Protein AF-A0A3M1B7R5-F1 (afdb_monomer)

Foldseek 3Di:
DDDALEWDFLVVVLVVPVPPDPVRLCVVAVAKKWWADLVLLLCLQVVVWFDDFDDDDDDDDDDDPDDPDPVNSVLRGGTTIGRQDASDDDPVDQKDKFWEFCDPVGSHHDVHPQTHRTQWIWIDGPPDFIWTAGQPRPQAKDKQNHGDDHRDIDGDDQQIWIDGGDTRITGMHGSSVVSVCSVVSCVSNVD

Solvent-accessible surface area (backbone atoms only — not compar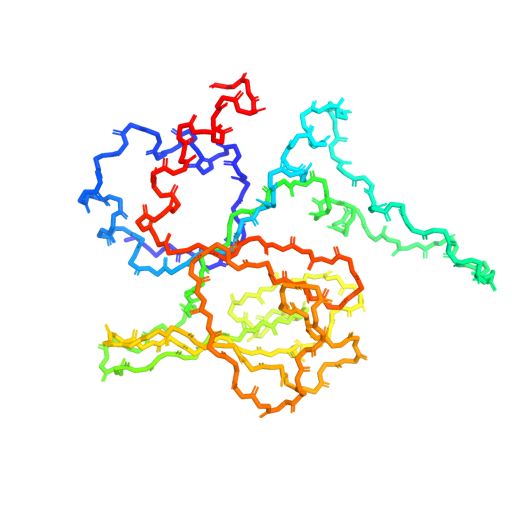able to full-atom values): 10841 Å² total; per-residue (Å²): 131,90,78,68,24,59,70,35,52,40,68,66,52,44,76,72,45,75,87,52,54,68,68,65,46,42,73,74,38,80,46,34,31,38,29,56,37,71,69,55,48,47,46,36,53,72,55,79,55,40,49,78,81,83,92,71,95,74,92,75,92,72,95,77,93,77,77,79,49,73,68,46,54,54,55,50,34,50,52,42,37,26,50,59,40,45,78,78,70,61,90,90,47,70,57,46,70,26,35,30,12,27,35,86,91,28,33,35,62,46,75,42,94,65,42,30,62,62,25,27,34,39,40,42,46,82,88,52,79,34,29,40,27,30,59,65,27,87,58,40,39,24,52,70,88,39,74,56,65,63,71,40,79,43,81,54,54,70,70,40,38,41,28,50,26,89,79,53,59,26,27,31,27,38,39,69,57,46,58,72,37,46,67,58,52,34,64,62,64,75,107

Mean predicted aligned error: 7.75 Å

Radius of gyration: 16.7 Å; Cα contacts (8 Å, |Δi|>4): 346; chains: 1; bounding box: 34×52×34 Å

Nearest PDB structures (foldseek):
  4h87-assembly2_A  TM=9.196E-01  e=5.293E-07  Homo sapiens
  4jon-assembly3_C  TM=8.262E-01  e=2.601E-06  Homo sapiens
  1uht-assembly1_A  TM=8.858E-01  e=5.937E-06  Arabidopsis thaliana
  2pie-assembly1_A  TM=6.511E-01  e=1.205E-05  Homo sapiens
  2csw-assembly1_A  TM=6.848E-01  e=8.944E-05  Homo sapiens

Sequence (191 aa):
MSTSSHPLPLESFLLKNLTTPLEKFLEKYPHPFLIPTKEQIQELVRSGENLPPSSSPHRFSTMVESSSSTSEKDWYKRGWVIPVQSQRPNKNCSMQMVNVGRTAINDIVLPLPYISKFHGCFILYEDRPPHYRDGGSTNGTFLNHQRIPSEEKVQLQSGDILRFGKTLEFQFLSSKDLYHKLSEIQKLMDI

pLDDT: mean 84.45, std 19.26, range [30.25, 98.56]

Secondary structure (DSSP, 8-state):
-----S-EEHHHHHHHHTTS-HHHHHHH--S-EEE--HHHHHHHHHTSS--------------------HHHHHHHHS-EEEE---SS--TT-SEEEEEEESSTTSSEE---TTS-SS-EEEEEESSS--EEEE-S-SS-EEETTEEPPBTSEEE--TT-EEEETTTEEEEEE-HHHHHHHHHHHHHHHT-

Structure (mmCIF, N/CA/C/O backbone):
data_AF-A0A3M1B7R5-F1
#
_entry.id   AF-A0A3M1B7R5-F1
#
loop_
_atom_site.group_PDB
_atom_site.id
_atom_site.type_symbol
_atom_site.label_atom_id
_atom_site.label_alt_id
_atom_site.label_comp_id
_atom_site.label_asym_id
_atom_site.label_entity_id
_atom_site.label_seq_id
_atom_site.pdbx_PDB_ins_code
_atom_site.Cartn_x
_atom_site.Cartn_y
_atom_site.Cartn_z
_atom_site.occupancy
_atom_site.B_iso_or_equiv
_atom_site.auth_seq_id
_atom_site.auth_comp_id
_atom_site.auth_asym_id
_atom_site.auth_atom_id
_atom_site.pdbx_PDB_model_num
ATOM 1 N N . MET A 1 1 ? 10.118 14.193 12.279 1.00 33.44 1 MET A N 1
ATOM 2 C CA . MET A 1 1 ? 10.047 12.817 12.820 1.00 33.44 1 MET A CA 1
ATOM 3 C C . MET A 1 1 ? 10.019 11.870 11.636 1.00 33.44 1 MET A C 1
ATOM 5 O O . MET A 1 1 ? 9.163 12.050 10.785 1.00 33.44 1 MET A O 1
ATOM 9 N N . SER A 1 2 ? 10.986 10.957 11.528 1.00 34.59 2 SER A N 1
ATOM 10 C CA . SER A 1 2 ? 11.059 10.002 10.415 1.00 34.59 2 SER A CA 1
ATOM 11 C C . SER A 1 2 ? 9.886 9.024 10.514 1.00 34.59 2 SER A C 1
ATOM 13 O O . SER A 1 2 ? 9.801 8.262 11.476 1.00 34.59 2 SER A O 1
ATOM 15 N N . THR A 1 3 ? 8.933 9.089 9.586 1.00 48.75 3 THR A N 1
ATOM 16 C CA . THR A 1 3 ? 7.919 8.047 9.418 1.00 48.75 3 THR A CA 1
ATOM 17 C C . THR A 1 3 ? 8.630 6.861 8.774 1.00 48.75 3 THR A C 1
ATOM 19 O O . THR A 1 3 ? 9.043 6.934 7.624 1.00 48.75 3 THR A O 1
ATOM 22 N N . SER A 1 4 ? 8.843 5.769 9.503 1.00 54.44 4 SER A N 1
ATOM 23 C CA . SER A 1 4 ? 9.381 4.546 8.903 1.00 54.44 4 SER A CA 1
ATOM 24 C C . SER A 1 4 ? 8.402 3.996 7.858 1.00 54.44 4 SER A C 1
ATOM 26 O O . SER A 1 4 ? 7.205 3.953 8.128 1.00 54.44 4 SER A O 1
ATOM 28 N N . SER A 1 5 ? 8.883 3.509 6.709 1.00 60.69 5 SER A N 1
ATOM 29 C CA . SER A 1 5 ? 8.103 2.712 5.731 1.00 60.69 5 SER A CA 1
ATOM 30 C C . SER A 1 5 ? 7.725 1.314 6.250 1.00 60.69 5 SER A C 1
ATOM 32 O O . SER A 1 5 ? 7.235 0.468 5.502 1.00 60.69 5 SER A O 1
ATOM 34 N N . HIS A 1 6 ? 7.983 1.043 7.532 1.00 71.25 6 HIS A N 1
ATOM 35 C CA . HIS A 1 6 ? 7.599 -0.202 8.170 1.00 71.25 6 HIS A CA 1
ATOM 36 C C . HIS A 1 6 ? 6.076 -0.320 8.249 1.00 71.25 6 HIS A C 1
ATOM 38 O O . HIS A 1 6 ? 5.410 0.656 8.605 1.00 71.25 6 HIS A O 1
ATOM 44 N N . PRO A 1 7 ? 5.532 -1.510 7.960 1.00 83.19 7 PRO A N 1
ATOM 45 C CA . PRO A 1 7 ? 4.115 -1.787 8.136 1.00 83.19 7 PRO A CA 1
ATOM 46 C C . PRO A 1 7 ? 3.638 -1.443 9.550 1.00 83.19 7 PRO A C 1
ATOM 48 O O . PRO A 1 7 ? 4.253 -1.822 10.547 1.00 83.19 7 PRO A O 1
ATOM 51 N N . LEU A 1 8 ? 2.544 -0.689 9.622 1.00 87.88 8 LEU A N 1
ATOM 52 C CA . LEU A 1 8 ? 1.910 -0.241 10.857 1.00 87.88 8 LEU A CA 1
ATOM 53 C C . LEU A 1 8 ? 0.634 -1.056 11.092 1.00 87.88 8 LEU A C 1
ATOM 55 O O . LEU A 1 8 ? -0.114 -1.265 10.137 1.00 87.88 8 LEU A O 1
ATOM 59 N N . PRO A 1 9 ? 0.330 -1.490 12.327 1.00 89.44 9 PRO A N 1
ATOM 60 C CA . PRO A 1 9 ? -0.962 -2.102 12.616 1.00 89.44 9 PRO A CA 1
ATOM 61 C C . PRO A 1 9 ? -2.112 -1.143 12.282 1.00 89.44 9 PRO A C 1
ATOM 63 O O . PRO A 1 9 ? -2.067 0.033 12.655 1.00 89.44 9 PRO A O 1
ATOM 66 N N . LEU A 1 10 ? -3.136 -1.649 11.593 1.00 89.94 10 LEU A N 1
ATOM 67 C CA . LEU A 1 10 ? -4.275 -0.874 11.097 1.00 89.94 10 LEU A CA 1
ATOM 68 C C . LEU A 1 10 ? -4.991 -0.119 12.221 1.00 89.94 10 LEU A C 1
ATOM 70 O O . LEU A 1 10 ? -5.175 1.089 12.118 1.00 89.94 10 LEU A O 1
ATOM 74 N N . GLU A 1 11 ? -5.300 -0.799 13.324 1.00 88.25 11 GLU A N 1
ATOM 75 C CA . GLU A 1 11 ? -5.941 -0.207 14.504 1.00 88.25 11 GLU A CA 1
ATOM 76 C C . GLU A 1 11 ? -5.137 0.979 15.062 1.00 88.25 11 GLU A C 1
ATOM 78 O O . GLU A 1 11 ? -5.644 2.093 15.196 1.00 88.25 11 GLU A O 1
ATOM 83 N N . SER A 1 12 ? -3.839 0.773 15.311 1.00 89.25 12 SER A N 1
ATOM 84 C CA . SER A 1 12 ? -2.953 1.821 15.827 1.00 89.25 12 SER A CA 1
ATOM 85 C C . SER A 1 12 ? -2.830 3.001 14.860 1.00 89.25 12 SER A C 1
ATOM 87 O O . SER A 1 12 ? -2.703 4.150 15.289 1.00 89.25 12 SER A O 1
ATOM 89 N N . PHE A 1 13 ? -2.854 2.735 13.550 1.00 92.56 13 PHE A N 1
ATOM 90 C CA . PHE A 1 13 ? -2.845 3.780 12.534 1.00 92.56 13 PHE A CA 1
ATOM 91 C C . PHE A 1 13 ? -4.145 4.594 12.543 1.00 92.56 13 PHE A C 1
ATOM 93 O O . PHE A 1 13 ? -4.079 5.822 12.454 1.00 92.56 13 PHE A O 1
ATOM 100 N N . LEU A 1 14 ? -5.303 3.944 12.683 1.00 90.88 14 LEU A N 1
ATOM 101 C CA . LEU A 1 14 ? -6.606 4.610 12.742 1.00 90.88 14 LEU A CA 1
ATOM 102 C C . LEU A 1 14 ? -6.709 5.506 13.974 1.00 90.88 14 LEU A C 1
ATOM 104 O O . LEU A 1 14 ? -6.867 6.717 13.823 1.00 90.88 14 LEU A O 1
ATOM 108 N N . LEU A 1 15 ? -6.508 4.953 15.174 1.00 89.00 15 LEU A N 1
ATOM 109 C CA . LEU A 1 15 ? -6.615 5.694 16.440 1.00 89.00 15 LEU A CA 1
ATOM 110 C C . LEU A 1 15 ? -5.748 6.961 16.454 1.00 89.00 15 LEU A C 1
ATOM 112 O O . LEU A 1 15 ? -6.140 7.994 16.993 1.00 89.00 15 LEU A O 1
ATOM 116 N N . LYS A 1 16 ? -4.577 6.910 15.812 1.00 91.12 16 LYS A N 1
ATOM 117 C CA . LYS A 1 16 ? -3.657 8.048 15.721 1.00 91.12 16 LYS A CA 1
ATOM 118 C C . LYS A 1 16 ? -4.113 9.144 14.754 1.00 91.12 16 LYS A C 1
ATOM 120 O O . LYS A 1 16 ? -3.695 10.289 14.919 1.00 91.12 16 LYS A O 1
ATOM 125 N N . ASN A 1 17 ? -4.873 8.807 13.713 1.00 92.94 17 ASN A N 1
ATOM 126 C CA . ASN A 1 17 ? -5.132 9.713 12.592 1.00 92.94 17 ASN A CA 1
ATOM 127 C C . ASN A 1 17 ? -6.612 10.096 12.410 1.00 92.94 17 ASN A C 1
ATOM 129 O O . ASN A 1 17 ? -6.873 11.049 11.683 1.00 92.94 17 ASN A O 1
ATOM 133 N N . LEU A 1 18 ? -7.563 9.447 13.093 1.00 90.69 18 LEU A N 1
ATOM 134 C CA . LEU A 1 18 ? -9.005 9.733 12.969 1.00 90.69 18 LEU A CA 1
ATOM 135 C C . LEU A 1 18 ? -9.391 11.182 13.303 1.00 90.69 18 LEU A C 1
ATOM 137 O O . LEU A 1 18 ? -10.284 11.744 12.678 1.00 90.69 18 LEU A O 1
ATOM 141 N N . THR A 1 19 ? -8.707 11.808 14.260 1.00 91.69 19 THR A N 1
ATOM 142 C CA . THR A 1 19 ? -8.951 13.206 14.661 1.00 91.69 19 THR A CA 1
ATOM 143 C C . THR A 1 19 ? -8.046 14.206 13.939 1.00 91.69 19 THR A C 1
ATOM 145 O O . THR A 1 19 ? -8.101 15.407 14.205 1.00 91.69 19 THR A O 1
ATOM 148 N N . THR A 1 20 ? -7.180 13.735 13.036 1.00 93.19 20 THR A N 1
ATOM 149 C CA . THR A 1 20 ? -6.233 14.601 12.328 1.00 93.19 20 THR A CA 1
ATOM 150 C C . THR A 1 20 ? -6.943 15.326 11.178 1.00 93.19 20 THR A C 1
ATOM 152 O O . THR A 1 20 ? -7.591 14.673 10.360 1.00 93.19 20 THR A O 1
ATOM 155 N N . PRO A 1 21 ? -6.821 16.660 11.056 1.00 96.38 21 PRO A N 1
ATOM 156 C CA . PRO A 1 21 ? -7.325 17.389 9.892 1.00 96.38 21 PRO A CA 1
ATOM 157 C C . PRO A 1 21 ? -6.640 16.948 8.591 1.00 96.38 21 PRO A C 1
ATOM 159 O O . PRO A 1 21 ? -5.449 16.630 8.606 1.00 96.38 21 PRO A O 1
ATOM 162 N N . LEU A 1 22 ? -7.364 16.990 7.467 1.00 95.25 22 LEU A N 1
ATOM 163 C CA . LEU A 1 22 ? -6.880 16.542 6.152 1.00 95.25 22 LEU A CA 1
ATOM 164 C C . LEU A 1 22 ? -5.521 17.148 5.781 1.00 95.25 22 LEU A C 1
ATOM 166 O O . LEU A 1 22 ? -4.613 16.414 5.409 1.00 95.25 22 LEU A O 1
ATOM 170 N N . GLU A 1 23 ? -5.360 18.464 5.917 1.00 95.88 23 GLU A N 1
ATOM 171 C CA . GLU A 1 23 ? -4.118 19.168 5.561 1.00 95.88 23 GLU A CA 1
ATOM 172 C C . GLU A 1 23 ? -2.911 18.594 6.314 1.00 95.88 23 GLU A C 1
ATOM 174 O O . GLU A 1 23 ? -1.940 18.155 5.703 1.00 95.88 23 GLU A O 1
ATOM 179 N N . LYS A 1 24 ? -3.028 18.466 7.642 1.00 95.56 24 LYS A N 1
ATOM 180 C CA . LYS A 1 24 ? -1.981 17.881 8.492 1.00 95.56 24 LYS A CA 1
ATOM 181 C C . LYS A 1 24 ? -1.724 16.410 8.175 1.00 95.56 24 LYS A C 1
ATOM 183 O O . LYS A 1 24 ? -0.600 15.934 8.330 1.00 95.56 24 LYS A O 1
ATOM 188 N N . PHE A 1 25 ? -2.756 15.669 7.771 1.00 95.88 25 PHE A N 1
ATOM 189 C CA . PHE A 1 25 ? -2.603 14.278 7.361 1.00 95.88 25 PHE A CA 1
ATOM 190 C C . PHE A 1 25 ? -1.798 14.173 6.062 1.00 95.88 25 PHE A C 1
ATOM 192 O O . PHE A 1 25 ? -0.841 13.403 6.012 1.00 95.88 25 PHE A O 1
ATOM 199 N N . LEU A 1 26 ? -2.136 14.975 5.050 1.00 95.19 26 LEU A N 1
ATOM 200 C CA . LEU A 1 26 ? -1.449 14.989 3.757 1.00 95.19 26 LEU A CA 1
ATOM 201 C C . LEU A 1 26 ? -0.002 15.485 3.874 1.00 95.19 26 LEU A C 1
ATOM 203 O O . LEU A 1 26 ? 0.885 14.905 3.257 1.00 95.19 26 LEU A O 1
ATOM 207 N N . GLU A 1 27 ? 0.260 16.495 4.709 1.00 93.19 27 GLU A N 1
ATOM 208 C 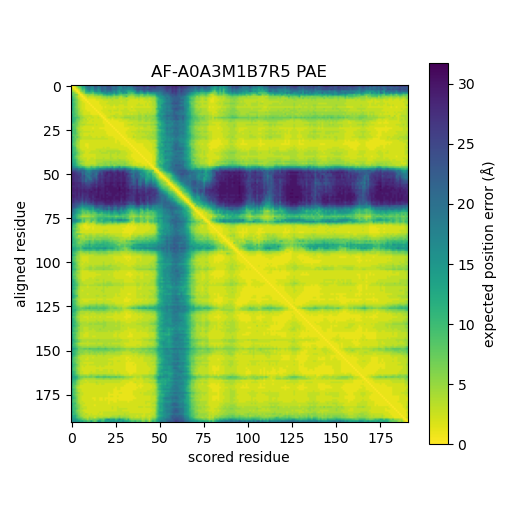CA . GLU A 1 27 ? 1.625 16.961 4.999 1.00 93.19 27 GLU A CA 1
ATOM 209 C C . GLU A 1 27 ? 2.486 15.864 5.637 1.00 93.19 27 GLU A C 1
ATOM 211 O O . GLU A 1 27 ? 3.662 15.697 5.315 1.00 93.19 27 GLU A O 1
ATOM 216 N N . LYS A 1 28 ? 1.896 15.102 6.562 1.00 92.38 28 LYS A N 1
ATOM 217 C CA . LYS A 1 28 ? 2.579 14.022 7.279 1.00 92.38 28 LYS A CA 1
ATOM 218 C C . LYS A 1 28 ? 2.759 12.772 6.420 1.00 92.38 28 LYS A C 1
ATOM 220 O O . LYS A 1 28 ? 3.729 12.038 6.612 1.00 92.38 28 LYS A O 1
ATOM 225 N N . TYR A 1 29 ? 1.824 12.519 5.511 1.00 92.88 29 TYR A N 1
ATOM 226 C CA . TYR A 1 29 ? 1.788 11.347 4.651 1.00 92.88 29 TYR A CA 1
ATOM 227 C C . TYR A 1 29 ? 1.565 11.760 3.191 1.00 92.88 29 TYR A C 1
ATOM 229 O O . TYR A 1 29 ? 0.463 11.604 2.672 1.00 92.88 29 TYR A O 1
ATOM 237 N N . PRO A 1 30 ? 2.590 12.266 2.492 1.00 91.44 30 PRO A N 1
ATOM 238 C CA . PRO A 1 30 ? 2.433 12.735 1.113 1.00 91.44 30 PRO A CA 1
ATOM 239 C C . PRO A 1 30 ? 2.360 11.594 0.084 1.00 91.44 30 PRO A C 1
ATOM 241 O O . PRO A 1 30 ? 2.074 11.833 -1.087 1.00 91.44 30 PRO A O 1
ATOM 244 N N . HIS A 1 31 ? 2.631 10.352 0.495 1.00 92.94 31 HIS A N 1
ATOM 245 C CA . HIS A 1 31 ? 2.758 9.207 -0.403 1.00 92.94 31 HIS A CA 1
ATOM 246 C C . HIS A 1 31 ? 1.581 8.224 -0.296 1.00 92.94 31 HIS A C 1
ATOM 248 O O . HIS A 1 31 ? 0.879 8.213 0.718 1.00 92.94 31 HIS A O 1
ATOM 254 N N . PRO A 1 32 ? 1.355 7.393 -1.332 1.00 96.88 32 PRO A N 1
ATOM 255 C CA . PRO A 1 32 ? 0.347 6.339 -1.306 1.00 96.88 32 PRO A CA 1
ATOM 256 C C . PRO A 1 32 ? 0.596 5.280 -0.228 1.00 96.88 32 PRO A C 1
ATOM 258 O O . PRO A 1 32 ? 1.675 5.188 0.357 1.00 96.88 32 PRO A O 1
ATOM 261 N N . PHE A 1 33 ? -0.401 4.428 -0.023 1.00 97.81 33 PHE A N 1
ATOM 262 C CA . PHE A 1 33 ? -0.388 3.345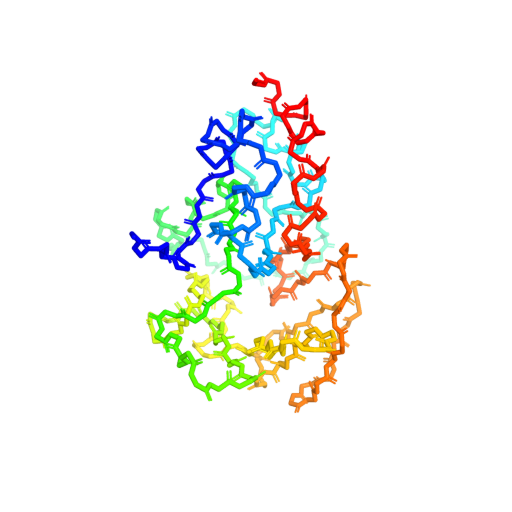 0.947 1.00 97.81 33 PHE A CA 1
ATOM 263 C C . PHE A 1 33 ? -0.820 2.027 0.318 1.00 97.81 33 PHE A C 1
ATOM 265 O O . PHE A 1 33 ? -1.635 2.001 -0.602 1.00 97.81 33 PHE A O 1
ATOM 272 N N . LEU A 1 34 ? -0.320 0.933 0.882 1.00 97.44 34 LEU A N 1
ATOM 273 C CA . LEU A 1 34 ? -0.952 -0.378 0.794 1.00 97.44 34 LEU A CA 1
ATOM 274 C C . LEU A 1 34 ? -1.713 -0.616 2.096 1.00 97.44 34 LEU A C 1
ATOM 276 O O . LEU A 1 34 ? -1.141 -0.461 3.178 1.00 97.44 34 LEU A O 1
ATOM 280 N N . ILE A 1 35 ? -2.986 -0.976 1.998 1.00 96.06 35 ILE A N 1
ATOM 281 C CA . ILE A 1 35 ? -3.829 -1.319 3.147 1.00 96.06 35 ILE A CA 1
ATOM 282 C C . ILE A 1 35 ? -4.532 -2.659 2.908 1.00 96.06 35 ILE A C 1
ATOM 284 O O . ILE A 1 35 ? -4.597 -3.104 1.760 1.00 96.06 35 ILE A O 1
ATOM 288 N N . PRO A 1 36 ? -5.083 -3.315 3.941 1.00 94.25 36 PRO A N 1
ATOM 289 C CA . PRO A 1 36 ? -5.885 -4.510 3.731 1.00 94.25 36 PRO A CA 1
ATOM 290 C C . PRO A 1 36 ? -7.156 -4.166 2.944 1.00 94.25 36 PRO A C 1
ATOM 292 O O . PRO A 1 36 ? -7.689 -3.059 3.063 1.00 94.25 36 PRO A O 1
ATOM 295 N N . THR A 1 37 ? -7.649 -5.109 2.145 1.00 93.00 37 THR A N 1
ATOM 296 C CA . THR A 1 37 ? -8.922 -4.955 1.434 1.00 93.00 37 THR A CA 1
ATOM 297 C C . THR A 1 37 ? -10.093 -4.938 2.415 1.00 93.00 37 THR A C 1
ATOM 299 O O . THR A 1 37 ? -9.975 -5.352 3.572 1.00 93.00 37 THR A O 1
ATOM 302 N N . LYS A 1 38 ? -11.261 -4.479 1.959 1.00 91.38 38 LYS A N 1
ATOM 303 C CA . LYS A 1 38 ? -12.476 -4.471 2.781 1.00 91.38 38 LYS A CA 1
ATOM 304 C C . LYS A 1 38 ? -12.822 -5.872 3.287 1.00 91.38 38 LYS A C 1
ATOM 306 O O . LYS A 1 38 ? -13.153 -6.033 4.459 1.00 91.38 38 LYS A O 1
ATOM 311 N N . GLU A 1 39 ? -12.697 -6.870 2.421 1.00 89.75 39 GLU A N 1
ATOM 312 C CA . GLU A 1 39 ? -12.968 -8.274 2.718 1.00 89.75 39 GLU A CA 1
ATOM 313 C C . GLU A 1 39 ? -12.002 -8.794 3.788 1.00 89.75 39 GLU A C 1
ATOM 315 O O . GLU A 1 39 ? -12.424 -9.445 4.741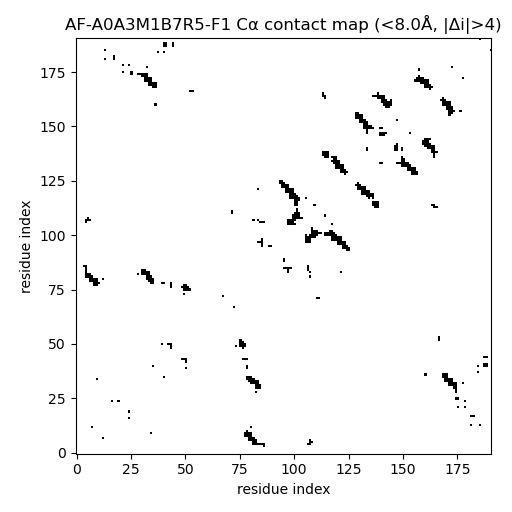 1.00 89.75 39 GLU A O 1
ATOM 320 N N . GLN A 1 40 ? -10.715 -8.439 3.687 1.00 89.81 40 GLN A N 1
ATOM 321 C CA . GLN A 1 40 ? -9.722 -8.775 4.707 1.00 89.81 40 GLN A CA 1
ATOM 322 C C . GLN A 1 40 ? -10.037 -8.102 6.050 1.00 89.81 40 GLN A C 1
ATOM 324 O O . GLN A 1 40 ? -9.938 -8.752 7.084 1.00 89.81 40 GLN A O 1
ATOM 329 N N . ILE A 1 41 ? -10.451 -6.829 6.060 1.00 89.88 41 ILE A N 1
ATOM 330 C CA . ILE A 1 41 ? -10.824 -6.117 7.296 1.00 89.88 41 ILE A CA 1
ATOM 331 C C . ILE A 1 41 ? -12.031 -6.784 7.965 1.00 89.88 41 ILE A C 1
ATOM 333 O O . ILE A 1 41 ? -12.008 -7.033 9.167 1.00 89.88 41 ILE A O 1
ATOM 337 N N . GLN A 1 42 ? -13.071 -7.116 7.198 1.00 89.19 42 GLN A N 1
ATOM 338 C CA . GLN A 1 42 ? -14.259 -7.792 7.727 1.00 89.19 42 GLN A CA 1
ATOM 339 C C . GLN A 1 42 ? -13.927 -9.169 8.310 1.00 89.19 42 GLN A C 1
ATOM 341 O O . GLN A 1 42 ? -14.445 -9.540 9.362 1.00 89.19 42 GLN A O 1
ATOM 346 N N . GLU A 1 43 ? -13.040 -9.919 7.657 1.00 85.00 43 GLU A N 1
ATOM 347 C CA . GLU A 1 43 ? -12.582 -11.212 8.159 1.00 85.00 43 GLU A CA 1
ATOM 348 C C . GLU A 1 43 ? -11.755 -11.073 9.447 1.00 85.00 43 GLU A C 1
ATOM 350 O O . GLU A 1 43 ? -11.938 -11.862 10.376 1.00 85.00 43 GLU A O 1
ATOM 355 N N . LEU A 1 44 ? -10.893 -10.053 9.545 1.00 81.62 44 LEU A N 1
ATOM 356 C CA . LEU A 1 44 ? -10.135 -9.751 10.767 1.00 81.62 44 LEU A CA 1
ATOM 357 C C . LEU A 1 44 ? -11.058 -9.479 11.960 1.00 81.62 44 LEU A C 1
ATOM 359 O O . LEU A 1 44 ? -10.778 -9.930 13.065 1.00 81.62 44 LEU A O 1
ATOM 363 N N . VAL A 1 45 ? -12.171 -8.784 11.728 1.00 84.12 45 VAL A N 1
ATOM 364 C CA . VAL A 1 45 ? -13.161 -8.470 12.767 1.00 84.12 45 VAL A CA 1
ATOM 365 C C . VAL A 1 45 ? -13.980 -9.708 13.132 1.00 84.12 45 VAL A C 1
ATOM 367 O O . VAL A 1 45 ? -14.151 -10.013 14.310 1.00 84.12 45 VAL A O 1
ATOM 370 N N . ARG A 1 46 ? -14.439 -10.477 12.133 1.00 82.88 46 ARG A N 1
ATOM 371 C CA . ARG A 1 46 ? -15.241 -11.694 12.346 1.00 82.88 46 ARG A CA 1
ATOM 372 C C . ARG A 1 46 ? -14.483 -12.778 13.103 1.00 82.88 46 ARG A C 1
ATOM 374 O O . ARG A 1 46 ? -15.072 -13.486 13.914 1.00 82.88 46 ARG A O 1
ATOM 381 N N . SER A 1 47 ? -13.206 -12.957 12.787 1.00 72.06 47 SER A N 1
ATOM 382 C CA . SER A 1 47 ? -12.401 -14.033 13.361 1.00 72.06 47 SER A CA 1
ATOM 383 C C . SER A 1 47 ? -12.076 -13.811 14.839 1.00 72.06 47 SER A C 1
ATOM 385 O O . SER A 1 47 ? -11.649 -14.760 15.491 1.00 72.06 47 SER A O 1
ATOM 387 N N . GLY A 1 48 ? -12.241 -12.594 15.385 1.00 63.34 48 GLY A N 1
ATOM 388 C CA . GLY A 1 48 ? -11.805 -12.229 16.745 1.00 63.34 48 GLY A CA 1
ATOM 389 C C . GLY A 1 48 ? -10.282 -12.300 16.949 1.00 63.34 48 GLY A C 1
ATOM 390 O O . GLY A 1 48 ? -9.749 -11.719 17.887 1.00 63.34 48 GLY A O 1
ATOM 391 N N . GLU A 1 49 ? -9.588 -12.980 16.037 1.00 53.34 49 GLU A N 1
ATOM 392 C CA . GLU A 1 49 ? -8.164 -13.103 15.844 1.00 53.34 49 GLU A CA 1
ATOM 393 C C . GLU A 1 49 ? -7.901 -13.449 14.361 1.00 53.34 49 GLU A C 1
ATOM 395 O O . GLU A 1 49 ? -8.188 -14.550 13.907 1.00 53.34 49 GLU A O 1
ATOM 400 N N . ASN A 1 50 ? -7.212 -12.556 13.647 1.00 42.50 50 ASN A N 1
ATOM 401 C CA . ASN A 1 50 ? -6.052 -12.916 12.834 1.00 42.50 50 ASN A CA 1
ATOM 402 C C . ASN A 1 50 ? -6.215 -13.999 11.722 1.00 42.50 50 ASN A C 1
ATOM 404 O O . ASN A 1 50 ? -5.995 -15.190 11.941 1.00 42.50 50 ASN A O 1
ATOM 408 N N . LEU A 1 51 ? -6.471 -13.526 10.494 1.00 42.41 51 LEU A N 1
ATOM 409 C CA . LEU A 1 51 ? -6.739 -14.242 9.228 1.00 42.41 51 LEU A CA 1
ATOM 410 C C . LEU A 1 51 ? -5.974 -15.577 8.990 1.00 42.41 51 LEU A C 1
ATOM 412 O O . LEU A 1 51 ? -4.738 -15.589 8.998 1.00 42.41 51 LEU A O 1
ATOM 416 N N . PRO A 1 52 ? -6.651 -16.677 8.598 1.00 37.81 52 PRO A N 1
ATOM 417 C CA . PRO A 1 52 ? -6.073 -17.714 7.743 1.00 37.81 52 PRO A CA 1
ATOM 418 C C . PRO A 1 52 ? -6.244 -17.359 6.248 1.00 37.81 52 PRO A C 1
ATOM 420 O O . PRO A 1 52 ? -7.128 -16.577 5.890 1.00 37.81 52 PRO A O 1
ATOM 423 N N . PRO A 1 53 ? -5.406 -17.904 5.344 1.00 38.81 53 PRO A N 1
ATOM 424 C CA . PRO A 1 53 ? -5.439 -17.543 3.934 1.00 38.81 53 PRO A CA 1
ATOM 425 C C . PRO A 1 53 ? -6.742 -17.999 3.272 1.00 38.81 53 PRO A C 1
ATOM 427 O O . PRO A 1 53 ? -7.198 -19.125 3.471 1.00 38.81 53 PRO A O 1
ATOM 430 N N . SER A 1 54 ? -7.283 -17.093 2.456 1.00 39.97 54 SER A N 1
ATOM 431 C CA . SER A 1 54 ? -8.348 -17.299 1.474 1.00 39.97 54 SER A CA 1
ATOM 432 C C . SER A 1 54 ? -8.387 -18.731 0.928 1.00 39.97 54 SER A C 1
ATOM 434 O O . SER A 1 54 ? -7.413 -19.254 0.378 1.00 39.97 54 SER A O 1
ATOM 436 N N . SER A 1 55 ? -9.545 -19.361 1.094 1.00 34.69 55 SER A N 1
ATOM 437 C CA . SER A 1 55 ? -9.874 -20.667 0.559 1.00 34.69 55 SER A CA 1
ATOM 438 C C . SER A 1 55 ? -10.041 -20.591 -0.962 1.00 34.69 55 SER A C 1
ATOM 440 O O . SER A 1 55 ? -11.005 -20.054 -1.496 1.00 34.69 55 SER A O 1
ATOM 442 N N . SER A 1 56 ? -9.108 -21.209 -1.681 1.00 35.09 56 SER A N 1
ATOM 443 C CA . SER A 1 56 ? -9.345 -21.750 -3.022 1.00 35.09 56 SER A CA 1
ATOM 444 C C . SER A 1 56 ? -8.851 -23.201 -3.035 1.00 35.09 56 SER A C 1
ATOM 446 O O . SER A 1 56 ? -7.668 -23.440 -2.776 1.00 35.09 56 SER A O 1
ATOM 448 N N . PRO A 1 57 ? -9.725 -24.198 -3.274 1.00 41.75 57 PRO A N 1
ATOM 449 C CA . PRO A 1 57 ? -9.389 -25.599 -3.092 1.00 41.75 57 PRO A CA 1
ATOM 450 C C . PRO A 1 57 ? -8.784 -26.164 -4.374 1.00 41.75 57 PRO A C 1
ATOM 452 O O . PRO A 1 57 ? -9.499 -26.715 -5.207 1.00 41.75 57 PRO A O 1
ATOM 455 N N . HIS A 1 58 ? -7.463 -26.110 -4.525 1.00 32.59 58 HIS A N 1
ATOM 456 C CA . HIS A 1 58 ? -6.781 -26.969 -5.492 1.00 32.59 58 HIS A CA 1
ATOM 457 C C . HIS A 1 58 ? -5.750 -27.851 -4.792 1.00 32.59 58 HIS A C 1
ATOM 459 O O . HIS A 1 58 ? -4.686 -27.419 -4.357 1.00 32.59 58 HIS A O 1
ATOM 465 N N . ARG A 1 59 ? -6.154 -29.123 -4.671 1.00 37.19 59 ARG A N 1
ATOM 466 C CA . ARG A 1 59 ? -5.339 -30.295 -4.353 1.00 37.19 59 ARG A CA 1
ATOM 467 C C . ARG A 1 59 ? -3.981 -30.214 -5.054 1.00 37.19 59 ARG A C 1
ATOM 469 O O . ARG A 1 59 ? -3.951 -30.205 -6.275 1.00 37.19 59 ARG A O 1
ATOM 476 N N . PHE A 1 60 ? -2.897 -30.285 -4.288 1.00 32.66 60 PHE A N 1
ATOM 477 C CA . PHE A 1 60 ? -1.906 -31.358 -4.413 1.00 32.66 60 PHE A CA 1
ATOM 478 C C . PHE A 1 60 ? -1.097 -31.447 -3.112 1.00 32.66 60 PHE A C 1
ATOM 480 O O . PHE A 1 60 ? -0.486 -30.478 -2.669 1.00 32.66 60 PHE A O 1
ATOM 487 N N . SER A 1 61 ? -1.151 -32.624 -2.489 1.00 37.03 61 SER A N 1
ATOM 488 C CA . SER A 1 61 ? -0.386 -33.007 -1.308 1.00 37.03 61 SER A CA 1
ATOM 489 C C . SER A 1 61 ? 1.116 -32.904 -1.548 1.00 37.03 61 SER A C 1
ATOM 491 O O . SER A 1 61 ? 1.615 -33.470 -2.514 1.00 37.03 61 SER A O 1
ATOM 493 N N . THR A 1 62 ? 1.850 -32.332 -0.597 1.00 30.25 62 THR A N 1
ATOM 494 C CA . THR A 1 62 ? 2.995 -33.009 0.032 1.00 30.25 62 THR A CA 1
ATOM 495 C C . THR A 1 62 ? 3.161 -32.432 1.437 1.00 30.25 62 THR A C 1
ATOM 497 O O . THR A 1 62 ? 3.161 -31.219 1.624 1.00 30.25 62 THR A O 1
ATOM 500 N N . MET A 1 63 ? 3.241 -33.323 2.421 1.00 40.75 63 MET A N 1
ATOM 501 C CA . MET A 1 63 ? 3.501 -33.026 3.826 1.00 40.75 63 MET A CA 1
ATOM 502 C C . MET A 1 63 ? 4.768 -32.172 3.984 1.00 40.75 63 MET A C 1
ATOM 504 O O . MET A 1 63 ? 5.864 -32.671 3.760 1.00 40.75 63 MET A O 1
ATOM 508 N N . VAL A 1 64 ? 4.609 -30.918 4.413 1.00 37.91 64 VAL A N 1
ATOM 509 C CA . VAL A 1 64 ? 5.592 -30.156 5.203 1.00 37.91 64 VAL A CA 1
ATOM 510 C C . VAL A 1 64 ? 4.784 -29.284 6.157 1.00 37.91 64 VAL A C 1
ATOM 512 O O . VAL A 1 64 ? 4.507 -28.114 5.910 1.00 37.91 64 VAL A O 1
ATOM 515 N N . GLU A 1 65 ? 4.336 -29.899 7.242 1.00 41.34 65 GLU A N 1
ATOM 516 C CA . GLU A 1 65 ? 3.798 -29.191 8.394 1.00 41.34 65 GLU A CA 1
ATOM 517 C C . GLU A 1 65 ? 4.950 -29.043 9.391 1.00 41.34 65 GLU A C 1
ATOM 519 O O . GLU A 1 65 ? 5.176 -29.882 10.256 1.00 41.34 65 GLU A O 1
ATOM 524 N N . SER A 1 66 ? 5.810 -28.049 9.179 1.00 42.78 66 SER A N 1
ATOM 525 C CA . SER A 1 66 ? 6.772 -27.589 10.189 1.00 42.78 66 SER A CA 1
ATOM 526 C C . SER A 1 66 ? 7.471 -26.320 9.708 1.00 42.78 66 SER A C 1
ATOM 528 O O . SER A 1 66 ? 7.987 -26.275 8.602 1.00 42.78 66 SER A O 1
ATOM 530 N N . SER A 1 67 ? 7.497 -25.312 10.589 1.00 36.47 67 SER A N 1
ATOM 531 C CA . SER A 1 67 ? 8.273 -24.061 10.511 1.00 36.47 67 SER A CA 1
ATOM 532 C C . SER A 1 67 ? 7.686 -22.820 9.815 1.00 36.47 67 SER A C 1
ATOM 534 O O . SER A 1 67 ? 8.462 -22.005 9.318 1.00 36.47 67 SER A O 1
ATOM 536 N N . SER A 1 68 ? 6.375 -22.551 9.854 1.00 40.78 68 SER A N 1
ATOM 537 C CA . SER A 1 68 ? 5.986 -21.126 9.830 1.00 40.78 68 SER A CA 1
ATOM 538 C C . SER A 1 68 ? 6.448 -20.527 11.164 1.00 40.78 68 SER A C 1
ATOM 540 O O . SER A 1 68 ? 5.899 -20.883 12.215 1.00 40.78 68 SER A O 1
ATOM 542 N N . SER A 1 69 ? 7.494 -19.701 11.162 1.00 51.72 69 SER A N 1
ATOM 543 C CA . SER A 1 69 ? 7.953 -19.009 12.369 1.00 51.72 69 SER A CA 1
ATOM 544 C C . SER A 1 69 ? 6.793 -18.213 12.980 1.00 51.72 69 SER A C 1
ATOM 546 O O . SER A 1 69 ? 5.907 -17.754 12.259 1.00 51.72 69 SER A O 1
ATOM 548 N N . THR A 1 70 ? 6.779 -18.026 14.302 1.00 54.72 70 THR A N 1
ATOM 549 C CA . THR A 1 70 ? 5.772 -17.203 15.005 1.00 54.72 70 THR A CA 1
ATOM 550 C C . THR A 1 70 ? 5.549 -15.852 14.305 1.00 54.72 70 THR A C 1
ATOM 552 O O . THR A 1 70 ? 4.413 -15.427 14.131 1.00 54.72 70 THR A O 1
ATOM 555 N N . SER A 1 71 ? 6.622 -15.270 13.756 1.00 60.28 71 SER A N 1
ATOM 556 C CA . SER A 1 71 ? 6.615 -14.035 12.966 1.00 60.28 71 SER A CA 1
ATOM 557 C C . SER A 1 71 ? 5.854 -14.094 11.634 1.00 60.28 71 SER A C 1
ATOM 559 O O . SER A 1 71 ? 5.288 -13.084 11.228 1.00 60.28 71 SER A O 1
ATOM 561 N N . GLU A 1 72 ? 5.831 -15.234 10.936 1.00 65.38 72 GLU A N 1
ATOM 562 C CA . GLU A 1 72 ? 5.068 -15.383 9.689 1.00 65.38 72 GLU A CA 1
ATOM 563 C C . GLU A 1 72 ? 3.575 -15.449 9.991 1.00 65.38 72 GLU A C 1
ATOM 565 O O . GLU A 1 72 ? 2.785 -14.762 9.345 1.00 65.38 72 GLU A O 1
ATOM 570 N N . LYS A 1 73 ? 3.196 -16.232 11.009 1.00 66.69 73 LYS A N 1
ATOM 571 C CA . LYS A 1 73 ? 1.811 -16.267 11.480 1.00 66.69 73 LYS A CA 1
ATOM 572 C C . LYS A 1 73 ? 1.372 -14.851 11.832 1.00 66.69 73 LYS A C 1
ATOM 574 O O . LYS A 1 73 ? 0.399 -14.384 11.247 1.00 66.69 73 LYS A O 1
ATOM 579 N N . ASP A 1 74 ? 2.136 -14.151 12.674 1.00 69.38 74 ASP A N 1
ATOM 580 C CA . ASP A 1 74 ? 1.868 -12.773 13.121 1.00 69.38 74 ASP A CA 1
ATOM 581 C C . ASP A 1 74 ? 1.716 -11.755 11.978 1.00 69.38 74 ASP A C 1
ATOM 583 O O . ASP A 1 74 ? 1.038 -10.737 12.136 1.00 69.38 74 ASP A O 1
ATOM 587 N N . TRP A 1 75 ? 2.300 -12.029 10.810 1.00 75.38 75 TRP A N 1
ATOM 588 C CA . TRP A 1 75 ? 2.135 -11.183 9.635 1.00 75.38 75 TRP A CA 1
ATOM 589 C C . TRP A 1 75 ? 0.741 -11.288 9.014 1.00 75.38 75 TRP A C 1
ATOM 591 O O . TRP A 1 75 ? 0.172 -10.269 8.643 1.00 75.38 75 TRP A O 1
ATOM 601 N N . TYR A 1 76 ? 0.167 -12.490 8.931 1.00 69.75 76 TYR A N 1
ATOM 602 C CA . TYR A 1 76 ? -1.214 -12.679 8.453 1.00 69.75 76 TYR A CA 1
ATOM 603 C C . TYR A 1 76 ? -2.250 -12.270 9.480 1.00 69.75 76 TYR A C 1
ATOM 605 O O . TYR A 1 76 ? -3.375 -11.916 9.141 1.00 69.75 76 TYR A O 1
ATOM 613 N N . LYS A 1 77 ? -1.837 -12.328 10.744 1.00 67.38 77 LYS A N 1
ATOM 614 C CA . LYS A 1 77 ? -2.666 -11.982 11.875 1.00 67.38 77 LYS A CA 1
ATOM 615 C C . LYS A 1 77 ? -3.149 -10.528 11.758 1.00 67.38 77 LYS A C 1
ATOM 617 O O . LYS A 1 77 ? -4.335 -10.246 11.838 1.00 67.38 77 LYS A O 1
ATOM 622 N N . ARG A 1 78 ? -2.258 -9.587 11.469 1.00 68.94 78 ARG A N 1
ATOM 623 C CA . ARG A 1 78 ? -2.592 -8.163 11.576 1.00 68.94 78 ARG A CA 1
ATOM 624 C C . ARG A 1 78 ? -3.021 -7.560 10.241 1.00 68.94 78 ARG A C 1
ATOM 626 O O . ARG A 1 78 ? -2.429 -7.827 9.201 1.00 68.94 78 ARG A O 1
ATOM 633 N N . GLY A 1 79 ? -4.001 -6.658 10.286 1.00 84.12 79 GLY A N 1
ATOM 634 C CA . GLY A 1 79 ? -4.201 -5.692 9.208 1.00 84.12 79 GLY A CA 1
ATOM 635 C C . GLY A 1 79 ? -3.035 -4.703 9.201 1.00 84.12 79 GLY A C 1
ATOM 636 O O . GLY A 1 79 ? -2.774 -4.068 10.223 1.00 84.12 79 GLY A O 1
ATOM 637 N N . TRP A 1 80 ? -2.327 -4.577 8.079 1.00 91.31 80 TRP A N 1
ATOM 638 C CA . TRP A 1 80 ? -1.157 -3.703 7.956 1.00 91.31 80 TRP A CA 1
ATOM 639 C C . TRP A 1 80 ? -1.425 -2.512 7.045 1.00 91.31 80 TRP A C 1
ATOM 641 O O . TRP A 1 80 ? -1.845 -2.682 5.905 1.00 91.31 80 TRP A O 1
ATOM 651 N N . VAL A 1 81 ? -1.095 -1.315 7.522 1.00 94.25 81 VAL A N 1
ATOM 652 C CA . VAL A 1 81 ? -1.018 -0.084 6.731 1.00 94.25 81 VAL A CA 1
ATOM 653 C C . VAL A 1 81 ? 0.443 0.186 6.409 1.00 94.25 81 VAL A C 1
ATOM 655 O O . VAL A 1 81 ? 1.262 0.377 7.309 1.00 94.25 81 VAL A O 1
ATOM 658 N N . ILE A 1 82 ? 0.781 0.201 5.126 1.00 95.44 82 ILE A N 1
ATOM 659 C CA . ILE A 1 82 ? 2.159 0.307 4.648 1.00 95.44 82 ILE A CA 1
ATOM 660 C C . ILE A 1 82 ? 2.294 1.578 3.811 1.00 95.44 82 ILE A C 1
ATOM 662 O O . ILE A 1 82 ? 1.781 1.618 2.692 1.00 95.44 82 ILE A O 1
ATOM 666 N N . PRO A 1 83 ? 2.985 2.617 4.305 1.00 95.38 83 PRO A N 1
ATOM 667 C CA . PRO A 1 83 ? 3.323 3.769 3.482 1.00 95.38 83 PRO A CA 1
ATOM 668 C C . PRO A 1 83 ? 4.264 3.346 2.349 1.00 95.38 83 PRO A C 1
ATOM 670 O O . PRO A 1 83 ? 5.322 2.759 2.594 1.00 95.38 83 PRO A O 1
ATOM 673 N N . VAL A 1 84 ? 3.914 3.679 1.109 1.00 96.19 84 VAL A N 1
ATOM 674 C CA . VAL A 1 84 ? 4.768 3.462 -0.060 1.00 96.19 84 VAL A CA 1
ATOM 675 C C . VAL A 1 84 ? 5.755 4.617 -0.146 1.00 96.19 84 VAL A C 1
ATOM 677 O O . VAL A 1 84 ? 5.518 5.602 -0.830 1.00 96.19 84 VAL A O 1
ATOM 680 N N . GLN A 1 85 ? 6.852 4.520 0.600 1.00 93.44 85 GLN A N 1
ATOM 681 C CA . GLN A 1 85 ? 7.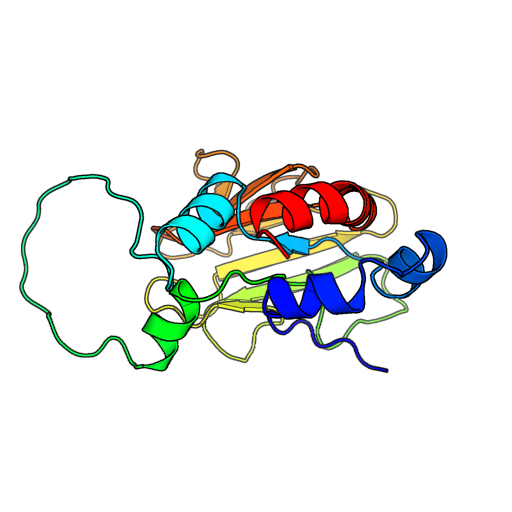885 5.554 0.663 1.00 93.44 85 GLN A CA 1
ATOM 682 C C . GLN A 1 85 ? 9.271 4.920 0.795 1.00 93.44 85 GLN A C 1
ATOM 684 O O . GLN A 1 85 ? 9.418 3.867 1.420 1.00 93.44 85 GLN A O 1
ATOM 689 N N . SER A 1 86 ? 10.295 5.566 0.233 1.00 91.06 86 SER A N 1
ATOM 690 C CA . SER A 1 86 ? 11.672 5.103 0.413 1.00 91.06 86 SER A CA 1
ATOM 691 C C . SER A 1 86 ? 12.130 5.332 1.854 1.00 91.06 86 SER A C 1
ATOM 693 O O . SER A 1 86 ? 11.813 6.354 2.463 1.00 91.06 86 SER A O 1
ATOM 695 N N . GLN A 1 87 ? 12.932 4.412 2.391 1.00 87.75 87 GLN A N 1
ATOM 696 C CA . GLN A 1 87 ? 13.599 4.592 3.685 1.00 87.75 87 GLN A CA 1
ATOM 697 C C . GLN A 1 87 ? 14.709 5.649 3.627 1.00 87.75 87 GLN A C 1
ATOM 699 O O . GLN A 1 87 ? 15.139 6.159 4.663 1.00 87.75 87 GLN A O 1
ATOM 704 N N . ARG A 1 88 ? 15.201 5.971 2.424 1.00 86.75 88 ARG A N 1
ATOM 705 C CA . ARG A 1 88 ? 16.258 6.961 2.181 1.00 86.75 88 ARG A CA 1
ATOM 706 C C . ARG A 1 88 ? 15.846 7.884 1.029 1.00 86.75 88 ARG A C 1
ATOM 708 O O . ARG A 1 88 ? 16.445 7.825 -0.045 1.00 86.75 88 ARG A O 1
ATOM 715 N N . PRO A 1 89 ? 14.816 8.726 1.225 1.00 82.12 89 PRO A N 1
ATOM 716 C CA . PRO A 1 89 ? 14.293 9.564 0.157 1.00 82.12 89 PRO A CA 1
ATOM 717 C C . PRO A 1 89 ? 15.319 10.628 -0.247 1.00 82.12 89 PRO A C 1
ATOM 719 O O . PRO A 1 89 ? 15.824 11.380 0.592 1.00 82.12 89 PRO A O 1
ATOM 722 N N . ASN A 1 90 ? 15.600 10.725 -1.547 1.00 82.81 90 ASN A N 1
ATOM 723 C CA . ASN A 1 90 ? 16.345 11.848 -2.104 1.00 82.81 90 ASN A CA 1
ATOM 724 C C . ASN A 1 90 ? 15.363 12.986 -2.406 1.00 82.81 90 ASN A C 1
ATOM 726 O O . ASN A 1 90 ? 14.590 12.903 -3.358 1.00 82.81 90 ASN A O 1
ATOM 730 N N . LYS A 1 91 ? 15.404 14.047 -1.591 1.00 77.50 91 LYS A N 1
ATOM 731 C CA . LYS A 1 91 ? 14.509 15.211 -1.716 1.00 77.50 91 LYS A CA 1
ATOM 732 C C . LYS A 1 91 ? 14.733 16.038 -2.985 1.00 77.50 91 LYS A C 1
ATOM 734 O O . LYS A 1 91 ? 13.885 16.849 -3.317 1.00 77.50 91 LYS A O 1
ATOM 739 N N . ASN A 1 92 ? 15.853 15.837 -3.677 1.00 82.44 92 ASN A N 1
ATOM 740 C CA . ASN A 1 92 ? 16.180 16.557 -4.908 1.00 82.44 92 ASN A CA 1
ATOM 741 C C . ASN A 1 92 ? 15.820 15.753 -6.168 1.00 82.44 92 ASN A C 1
ATOM 743 O O . ASN A 1 92 ? 16.222 16.129 -7.266 1.00 82.44 92 ASN A O 1
ATOM 747 N N . CYS A 1 93 ? 15.141 14.610 -6.023 1.00 81.62 93 CYS A N 1
ATOM 748 C CA . CYS A 1 93 ? 14.787 13.744 -7.139 1.00 81.62 93 CYS A CA 1
ATOM 749 C C . CYS A 1 93 ? 13.270 13.733 -7.335 1.00 81.62 93 CYS A C 1
ATOM 751 O O . CYS A 1 93 ? 12.541 13.295 -6.449 1.00 81.62 93 CYS A O 1
ATOM 753 N N . SER A 1 94 ? 12.819 14.150 -8.521 1.00 85.25 94 SER A N 1
ATOM 754 C CA . SER A 1 94 ? 11.402 14.178 -8.923 1.00 85.25 94 SER A CA 1
ATOM 755 C C . SER A 1 94 ? 10.780 12.789 -9.114 1.00 85.25 94 SER A C 1
ATOM 757 O O . SER A 1 94 ? 9.576 12.648 -9.336 1.00 85.25 94 SER A O 1
ATOM 759 N N . MET A 1 95 ? 11.608 11.745 -9.042 1.00 90.81 95 MET A N 1
ATOM 760 C CA . MET A 1 95 ? 11.210 10.348 -9.071 1.00 90.81 95 MET A CA 1
ATOM 761 C C . MET A 1 95 ? 11.867 9.613 -7.905 1.00 90.81 95 MET A C 1
ATOM 763 O O . MET A 1 95 ? 13.070 9.732 -7.675 1.00 90.81 95 MET A O 1
ATOM 767 N N . GLN A 1 96 ? 11.098 8.767 -7.225 1.00 93.00 96 GLN A N 1
ATOM 768 C CA . GLN A 1 96 ? 11.611 7.880 -6.186 1.00 93.00 96 GLN A CA 1
ATOM 769 C C . GLN A 1 96 ? 11.257 6.427 -6.488 1.00 93.00 96 GLN A C 1
ATOM 771 O O . GLN A 1 96 ? 10.138 6.110 -6.889 1.00 93.00 96 GLN A O 1
ATOM 776 N N . MET A 1 97 ? 12.224 5.535 -6.283 1.00 95.25 97 MET A N 1
ATOM 777 C CA . MET A 1 97 ? 11.996 4.094 -6.308 1.00 95.25 97 MET A CA 1
ATOM 778 C C . MET A 1 97 ? 11.827 3.585 -4.882 1.00 95.25 97 MET A C 1
ATOM 780 O O . MET A 1 97 ? 12.613 3.934 -4.004 1.00 95.25 97 MET A O 1
ATOM 784 N N . VAL A 1 98 ? 10.812 2.751 -4.673 1.00 97.06 98 VAL A N 1
ATOM 785 C CA . VAL A 1 98 ? 10.531 2.099 -3.392 1.00 97.06 98 VAL A CA 1
ATOM 786 C C . VAL A 1 98 ? 10.545 0.597 -3.627 1.00 97.06 98 VAL A C 1
ATOM 788 O O . VAL A 1 98 ? 9.635 0.041 -4.245 1.00 97.06 98 VAL A O 1
ATOM 791 N N . ASN A 1 99 ? 11.608 -0.060 -3.180 1.00 97.62 99 ASN A N 1
ATOM 792 C CA . ASN A 1 99 ? 11.812 -1.486 -3.385 1.00 97.62 99 ASN A CA 1
ATOM 793 C C . ASN A 1 99 ? 10.933 -2.305 -2.439 1.00 97.62 99 ASN A C 1
ATOM 795 O O . ASN A 1 99 ? 10.768 -1.965 -1.267 1.00 97.62 99 ASN A O 1
ATOM 799 N N . VAL A 1 100 ? 10.416 -3.424 -2.940 1.00 97.38 100 VAL A N 1
ATOM 800 C CA . VAL A 1 100 ? 9.576 -4.367 -2.200 1.00 97.38 100 VAL A CA 1
ATOM 801 C C . VAL A 1 100 ? 10.204 -5.748 -2.266 1.00 97.38 100 VAL A C 1
ATOM 803 O O . VAL A 1 100 ? 10.574 -6.224 -3.341 1.00 97.38 100 VAL A O 1
ATOM 806 N N . GLY A 1 101 ? 10.276 -6.439 -1.134 1.00 96.75 101 GLY A N 1
ATOM 807 C CA . GLY A 1 101 ? 10.709 -7.831 -1.117 1.00 96.75 101 GLY A CA 1
ATOM 808 C C . GLY A 1 101 ? 10.803 -8.415 0.282 1.00 96.75 101 GLY A C 1
ATOM 809 O O . GLY A 1 101 ? 10.486 -7.766 1.275 1.00 96.75 101 GLY A O 1
ATOM 810 N N . ARG A 1 102 ? 11.240 -9.670 0.370 1.00 94.81 102 ARG A N 1
ATOM 811 C CA . ARG A 1 102 ? 11.259 -10.413 1.638 1.00 94.81 102 ARG A CA 1
ATOM 812 C C . ARG A 1 102 ? 12.368 -10.007 2.597 1.00 94.81 102 ARG A C 1
ATOM 814 O O . ARG A 1 102 ? 12.247 -10.191 3.803 1.00 94.81 102 ARG A O 1
ATOM 821 N N . THR A 1 103 ? 13.479 -9.517 2.067 1.00 93.94 103 THR A N 1
ATOM 822 C CA . THR A 1 103 ? 14.679 -9.219 2.855 1.00 93.94 103 THR A CA 1
ATOM 823 C C . THR A 1 103 ? 14.721 -7.760 3.294 1.00 93.94 103 THR A C 1
ATOM 825 O O . THR A 1 103 ? 14.190 -6.892 2.606 1.00 93.94 103 THR A O 1
ATOM 828 N N . ALA A 1 104 ? 15.437 -7.477 4.384 1.00 92.81 104 ALA A N 1
ATOM 829 C CA . ALA A 1 104 ? 15.561 -6.140 4.975 1.00 92.81 104 ALA A CA 1
ATOM 830 C C . ALA A 1 104 ? 16.300 -5.095 4.110 1.00 92.81 104 ALA A C 1
ATOM 832 O O . ALA A 1 104 ? 16.387 -3.938 4.497 1.00 92.81 104 ALA A O 1
ATOM 833 N N . ILE A 1 105 ? 16.832 -5.483 2.945 1.00 92.94 105 ILE A N 1
ATOM 834 C CA . ILE A 1 105 ? 17.447 -4.553 1.982 1.00 92.94 105 ILE A CA 1
ATOM 835 C C . ILE A 1 105 ? 16.416 -3.697 1.227 1.00 92.94 105 ILE A C 1
ATOM 837 O O . ILE A 1 105 ? 16.799 -2.750 0.548 1.00 92.94 105 ILE A O 1
ATOM 841 N N . ASN A 1 106 ? 15.133 -4.065 1.288 1.00 95.75 106 ASN A N 1
ATOM 842 C CA . ASN A 1 106 ? 14.055 -3.372 0.586 1.00 95.75 106 ASN A CA 1
ATOM 843 C C . ASN A 1 106 ? 13.440 -2.282 1.466 1.00 95.75 106 ASN A C 1
ATOM 845 O O . ASN A 1 106 ? 13.422 -2.402 2.692 1.00 95.75 106 ASN A O 1
ATOM 849 N N . ASP A 1 107 ? 12.868 -1.257 0.835 1.00 96.00 107 ASP A N 1
ATOM 850 C CA . ASP A 1 107 ? 12.154 -0.192 1.540 1.00 96.00 107 ASP A CA 1
ATOM 851 C C . ASP A 1 107 ? 10.882 -0.722 2.217 1.00 96.00 107 ASP A C 1
ATOM 853 O O . ASP A 1 107 ? 10.590 -0.370 3.362 1.00 96.00 107 ASP A O 1
ATOM 857 N N . ILE A 1 108 ? 10.160 -1.609 1.527 1.00 95.44 108 ILE A N 1
ATOM 858 C CA . ILE A 1 108 ? 9.008 -2.350 2.040 1.00 95.44 108 ILE A CA 1
ATOM 859 C C . ILE A 1 108 ? 9.408 -3.816 2.190 1.00 95.44 108 ILE A C 1
ATOM 861 O O . ILE A 1 108 ? 9.696 -4.515 1.213 1.00 95.44 108 ILE A O 1
ATOM 865 N N . VAL A 1 109 ? 9.400 -4.289 3.435 1.00 93.69 109 VAL A N 1
ATOM 866 C CA . VAL A 1 109 ? 9.766 -5.664 3.780 1.00 93.69 109 VAL A CA 1
ATOM 867 C C . VAL A 1 109 ? 8.500 -6.485 3.996 1.00 93.69 109 VAL A C 1
ATOM 869 O O . VAL A 1 109 ? 7.732 -6.210 4.913 1.00 93.69 109 VAL A O 1
ATOM 872 N N . LEU A 1 110 ? 8.304 -7.504 3.160 1.00 92.81 110 LEU A N 1
ATOM 873 C CA . LEU A 1 110 ? 7.203 -8.467 3.250 1.00 92.81 110 LEU A CA 1
ATOM 874 C C . LEU A 1 110 ? 7.801 -9.845 3.585 1.00 92.81 110 LEU A C 1
ATOM 876 O O . LEU A 1 110 ? 8.140 -10.592 2.662 1.00 92.81 110 LEU A O 1
ATOM 880 N N . PRO A 1 111 ? 8.007 -10.181 4.875 1.00 91.50 111 PRO A N 1
ATOM 881 C CA . PRO A 1 111 ? 8.887 -11.264 5.329 1.00 91.50 111 PRO A CA 1
ATOM 882 C C . PRO A 1 111 ? 8.288 -12.677 5.151 1.00 91.50 111 PRO A C 1
ATOM 884 O O . PRO A 1 111 ? 8.402 -13.525 6.029 1.00 91.50 111 PRO A O 1
ATOM 887 N N . LEU A 1 112 ? 7.652 -12.951 4.010 1.00 90.56 112 LEU A N 1
ATOM 888 C CA . LEU A 1 112 ? 6.918 -14.186 3.733 1.00 90.56 112 LEU A CA 1
ATOM 889 C C . LEU A 1 112 ? 7.677 -15.070 2.736 1.00 90.56 112 LEU A C 1
ATOM 891 O O . LEU A 1 112 ? 8.128 -14.568 1.706 1.00 90.56 112 LEU A O 1
ATOM 895 N N . PRO A 1 113 ? 7.793 -16.389 2.960 1.00 91.31 113 PRO A N 1
ATOM 896 C CA . PRO A 1 113 ? 8.667 -17.287 2.198 1.00 91.31 113 PRO A CA 1
ATOM 897 C C . PRO A 1 113 ? 8.342 -17.403 0.698 1.00 91.31 113 PRO A C 1
ATOM 899 O O . PRO A 1 113 ? 9.213 -17.794 -0.080 1.00 91.31 113 PRO A O 1
ATOM 902 N N . TYR A 1 114 ? 7.139 -17.030 0.254 1.00 91.75 114 TYR A N 1
ATOM 903 C CA . TYR A 1 114 ? 6.779 -16.985 -1.172 1.00 91.75 114 TYR A CA 1
ATOM 904 C C . TYR A 1 114 ? 7.026 -15.625 -1.844 1.00 91.75 114 TYR A C 1
ATOM 906 O O . TYR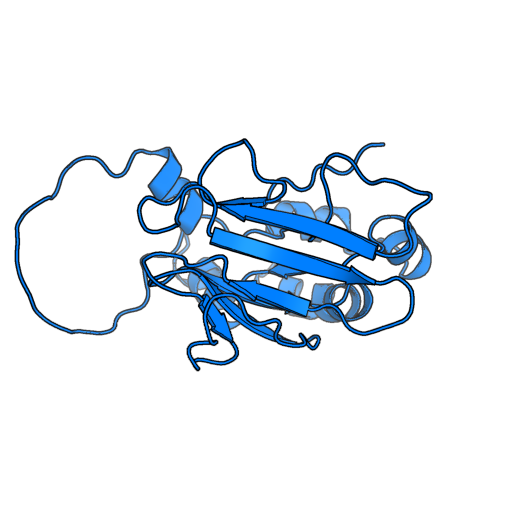 A 1 114 ? 6.811 -15.489 -3.049 1.00 91.75 114 TYR A O 1
ATOM 914 N N . ILE A 1 115 ? 7.490 -14.619 -1.103 1.00 95.94 115 ILE A N 1
ATOM 915 C CA . ILE A 1 115 ? 7.930 -13.335 -1.650 1.00 95.94 115 ILE A CA 1
ATOM 916 C C . ILE A 1 115 ? 9.424 -13.438 -1.976 1.00 95.94 115 ILE A C 1
ATOM 918 O O . ILE A 1 115 ? 10.224 -13.847 -1.133 1.00 95.94 115 ILE A O 1
ATOM 922 N N . SER A 1 116 ? 9.822 -13.089 -3.201 1.00 97.31 116 SER A N 1
ATOM 923 C CA . SER A 1 116 ? 11.231 -13.033 -3.611 1.00 97.31 116 SER A CA 1
ATOM 924 C C . SER A 1 116 ? 12.050 -12.047 -2.759 1.00 97.31 116 SER A C 1
ATOM 926 O O . SER A 1 116 ? 11.512 -11.088 -2.203 1.00 97.31 116 SER A O 1
ATOM 928 N N . LYS A 1 117 ? 13.371 -12.273 -2.643 1.00 96.88 117 LYS A N 1
ATOM 929 C CA . LYS A 1 117 ? 14.280 -11.390 -1.877 1.00 96.88 117 LYS A CA 1
ATOM 930 C C . LYS A 1 117 ? 14.145 -9.934 -2.330 1.00 96.88 117 LYS A C 1
ATOM 932 O O . LYS A 1 117 ? 13.933 -9.064 -1.497 1.00 96.88 117 LYS A O 1
ATOM 937 N N . PHE A 1 118 ? 14.173 -9.725 -3.640 1.00 97.75 118 PHE A N 1
ATOM 938 C CA . PHE A 1 118 ? 13.671 -8.544 -4.332 1.00 97.75 118 PHE A CA 1
ATOM 939 C C . PHE A 1 118 ? 12.476 -9.004 -5.173 1.00 97.75 118 PHE A C 1
ATOM 941 O O . PHE A 1 118 ? 12.611 -9.962 -5.932 1.00 97.75 118 PHE A O 1
ATOM 948 N N . HIS A 1 119 ? 11.303 -8.411 -4.968 1.00 98.06 119 HIS A N 1
ATOM 949 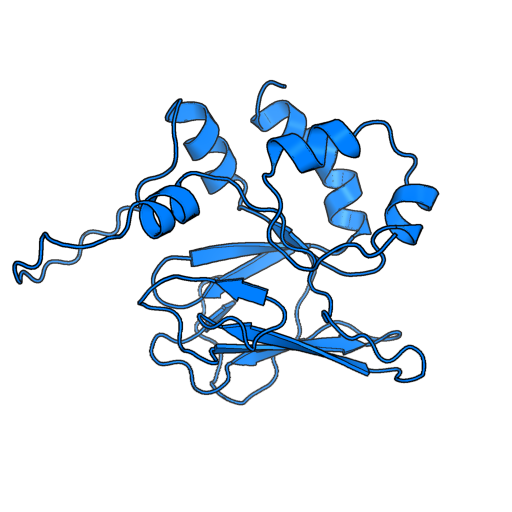C CA . HIS A 1 119 ? 10.067 -8.797 -5.658 1.00 98.06 119 HIS A CA 1
ATOM 950 C C . HIS A 1 119 ? 9.725 -7.814 -6.774 1.00 98.06 119 HIS A C 1
ATOM 952 O O . HIS A 1 119 ? 9.316 -8.218 -7.854 1.00 98.06 119 HIS A O 1
ATOM 958 N N . GLY A 1 120 ? 9.932 -6.527 -6.525 1.00 98.19 120 GLY A N 1
ATOM 959 C CA . GLY A 1 120 ? 9.664 -5.468 -7.482 1.00 98.19 120 GLY A CA 1
ATOM 960 C C . GLY A 1 120 ? 9.829 -4.106 -6.833 1.00 98.19 120 GLY A C 1
ATOM 961 O O . GLY A 1 120 ? 10.344 -3.991 -5.718 1.00 98.19 120 GLY A O 1
ATOM 962 N N . CYS A 1 121 ? 9.388 -3.065 -7.522 1.00 98.12 121 CYS A N 1
ATOM 963 C CA . CYS A 1 121 ? 9.478 -1.709 -7.008 1.00 98.12 121 CYS A CA 1
ATOM 964 C C . CYS A 1 121 ? 8.289 -0.852 -7.428 1.00 98.12 121 CYS A C 1
ATOM 966 O O . CYS A 1 121 ? 7.782 -0.945 -8.549 1.00 98.12 121 CYS A O 1
ATOM 968 N N . PHE A 1 122 ? 7.878 0.022 -6.514 1.00 98.25 122 PHE A N 1
ATOM 969 C CA . PHE A 1 122 ? 7.052 1.165 -6.858 1.00 98.25 122 PHE A CA 1
ATOM 970 C C . PHE A 1 122 ? 7.937 2.274 -7.401 1.00 98.25 122 PHE A C 1
ATOM 972 O O . PHE A 1 122 ? 9.065 2.481 -6.947 1.00 98.25 122 PHE A O 1
ATOM 979 N N . ILE A 1 123 ? 7.397 3.002 -8.363 1.00 97.50 123 ILE A N 1
ATOM 980 C CA . ILE A 1 123 ? 8.025 4.171 -8.944 1.00 97.50 123 ILE A CA 1
ATOM 981 C C . ILE A 1 123 ? 7.065 5.331 -8.742 1.00 97.50 123 ILE A C 1
ATOM 983 O O . ILE A 1 123 ? 5.995 5.383 -9.351 1.00 97.50 123 ILE A O 1
ATOM 987 N N . LEU A 1 124 ? 7.453 6.231 -7.850 1.00 95.38 124 LEU A N 1
ATOM 988 C CA . LEU A 1 124 ? 6.684 7.403 -7.472 1.00 95.38 124 LEU A CA 1
ATOM 989 C C . LEU A 1 124 ? 7.218 8.608 -8.230 1.00 95.38 124 LEU A C 1
ATOM 991 O O . LEU A 1 124 ? 8.431 8.766 -8.372 1.00 95.38 124 LEU A O 1
ATOM 995 N N . TYR A 1 125 ? 6.301 9.445 -8.689 1.00 93.06 125 TYR A N 1
ATOM 996 C CA . TYR A 1 125 ? 6.587 10.700 -9.364 1.00 93.06 125 TYR A CA 1
ATOM 997 C C . TYR A 1 125 ? 5.876 11.828 -8.623 1.00 93.06 125 TYR A C 1
ATOM 999 O O . TYR A 1 125 ? 4.843 11.591 -7.997 1.00 93.06 125 TYR A O 1
ATOM 1007 N N . GLU A 1 126 ? 6.413 13.041 -8.700 1.00 87.62 126 GLU A N 1
ATOM 1008 C CA . GLU A 1 126 ? 5.770 14.221 -8.110 1.00 87.62 126 GLU A CA 1
ATOM 1009 C C . GLU A 1 126 ? 4.545 14.689 -8.913 1.00 87.62 126 GLU A C 1
ATOM 1011 O O . GLU A 1 126 ? 3.585 15.196 -8.339 1.00 87.62 126 GLU A O 1
ATOM 1016 N N . ASP A 1 127 ? 4.558 14.496 -10.234 1.00 88.31 127 ASP A N 1
ATOM 1017 C CA . ASP A 1 127 ? 3.652 15.146 -11.188 1.00 88.31 127 ASP A CA 1
ATOM 1018 C C . ASP A 1 127 ? 2.792 14.176 -12.015 1.00 88.31 127 ASP A C 1
ATOM 1020 O O . ASP A 1 127 ? 1.956 14.605 -12.812 1.00 88.31 127 ASP A O 1
ATOM 1024 N N . ARG A 1 128 ? 2.969 12.862 -11.845 1.00 92.06 128 ARG A N 1
ATOM 1025 C CA . ARG A 1 128 ? 2.237 11.849 -12.617 1.00 92.06 128 ARG A CA 1
ATOM 1026 C C . ARG A 1 128 ? 1.889 10.607 -11.796 1.00 92.06 128 ARG A C 1
ATOM 1028 O O . ARG A 1 128 ? 2.485 10.380 -10.742 1.00 92.06 128 ARG A O 1
ATOM 1035 N N . PRO A 1 129 ? 0.953 9.767 -12.276 1.00 94.69 129 PRO A N 1
ATOM 1036 C CA . PRO A 1 129 ? 0.540 8.577 -11.549 1.00 94.69 129 PRO A CA 1
ATOM 1037 C C . PRO A 1 129 ? 1.706 7.626 -11.223 1.00 94.69 129 PRO A C 1
ATOM 1039 O O . PRO A 1 129 ? 2.618 7.439 -12.044 1.00 94.69 129 PRO A O 1
ATOM 1042 N N . PRO A 1 130 ? 1.680 6.994 -10.038 1.00 97.12 130 PRO A N 1
ATOM 1043 C CA . PRO A 1 130 ? 2.687 6.024 -9.644 1.00 97.12 130 PRO A CA 1
ATOM 1044 C C . PRO A 1 130 ? 2.606 4.778 -10.523 1.00 97.12 130 PRO A C 1
ATOM 1046 O O . PRO A 1 130 ? 1.576 4.469 -11.118 1.00 97.12 130 PRO A O 1
ATOM 1049 N N . HIS A 1 131 ? 3.716 4.059 -10.609 1.00 98.31 131 HIS A N 1
ATOM 1050 C CA . HIS A 1 131 ? 3.794 2.793 -11.329 1.00 98.31 131 HIS A CA 1
ATOM 1051 C C . HIS A 1 131 ? 4.308 1.689 -10.412 1.00 98.31 131 HIS A C 1
ATOM 1053 O O . HIS A 1 131 ? 5.006 1.957 -9.432 1.00 98.31 131 HIS A O 1
ATOM 1059 N N . TYR A 1 132 ? 4.021 0.445 -10.776 1.00 98.56 132 TYR A N 1
ATOM 1060 C CA . TYR A 1 132 ? 4.667 -0.731 -10.214 1.00 98.56 132 TYR A CA 1
ATOM 1061 C C . TYR A 1 132 ? 5.408 -1.501 -11.304 1.00 98.56 132 TYR A C 1
ATOM 1063 O O . TYR A 1 132 ? 4.956 -1.567 -12.445 1.00 98.56 132 TYR A O 1
ATOM 1071 N N . ARG A 1 133 ? 6.547 -2.089 -10.946 1.00 98.44 133 ARG A N 1
ATOM 1072 C CA . ARG A 1 133 ? 7.305 -3.008 -11.795 1.00 98.44 133 ARG A CA 1
ATOM 1073 C C . ARG A 1 133 ? 7.611 -4.271 -11.006 1.00 98.44 133 ARG A C 1
ATOM 1075 O O . ARG A 1 133 ? 8.307 -4.203 -9.992 1.00 98.44 133 ARG A O 1
ATOM 1082 N N . ASP A 1 134 ? 7.140 -5.415 -11.490 1.00 98.38 134 ASP A N 1
ATOM 1083 C CA . ASP A 1 134 ? 7.577 -6.714 -10.977 1.00 98.38 134 ASP A CA 1
ATOM 1084 C C . ASP A 1 134 ? 9.027 -6.967 -11.415 1.00 98.38 134 ASP A C 1
ATOM 1086 O O . ASP A 1 134 ? 9.380 -6.773 -12.575 1.00 98.38 134 ASP A O 1
ATOM 1090 N N . GLY A 1 135 ? 9.888 -7.362 -10.484 1.00 97.38 135 GLY A N 1
ATOM 1091 C CA . GLY A 1 135 ? 11.328 -7.518 -10.698 1.00 97.38 135 GLY A CA 1
ATOM 1092 C C . GLY A 1 135 ? 11.750 -8.900 -11.193 1.00 97.38 135 GLY A C 1
ATOM 1093 O O . GLY A 1 135 ? 12.869 -9.310 -10.897 1.00 97.38 135 GLY A O 1
ATOM 1094 N N . GLY A 1 136 ? 10.849 -9.651 -11.835 1.00 96.88 136 GLY A N 1
ATOM 1095 C CA . GLY A 1 136 ? 11.067 -11.066 -12.144 1.00 96.88 136 GLY A CA 1
ATOM 1096 C C . GLY A 1 136 ? 10.809 -11.957 -10.929 1.00 96.88 136 GLY A C 1
ATOM 1097 O O . GLY A 1 136 ? 11.563 -12.894 -10.653 1.00 96.88 136 GLY A O 1
ATOM 1098 N N . SER A 1 137 ? 9.772 -11.641 -10.148 1.00 97.44 137 SER A N 1
ATOM 1099 C CA . SER A 1 137 ? 9.470 -12.394 -8.934 1.00 97.44 137 SER A CA 1
ATOM 1100 C C . SER A 1 137 ? 9.009 -13.822 -9.251 1.00 97.44 137 SER A C 1
ATOM 1102 O O . SER A 1 137 ? 8.335 -14.091 -10.246 1.00 97.44 137 SER A O 1
ATOM 1104 N N . THR A 1 138 ? 9.338 -14.770 -8.369 1.00 97.06 138 THR A N 1
ATOM 1105 C CA . THR A 1 138 ? 9.101 -16.206 -8.613 1.00 97.06 138 THR A CA 1
ATOM 1106 C C . THR A 1 138 ? 7.616 -16.542 -8.737 1.00 97.06 138 THR A C 1
ATOM 1108 O O . THR A 1 138 ? 7.234 -17.362 -9.563 1.00 97.06 138 THR A O 1
ATOM 1111 N N . ASN A 1 139 ? 6.776 -15.914 -7.912 1.00 96.81 139 ASN A N 1
ATOM 1112 C CA . ASN A 1 139 ? 5.330 -16.151 -7.904 1.00 96.81 139 ASN A CA 1
ATOM 1113 C C . ASN A 1 139 ? 4.542 -15.055 -8.647 1.00 96.81 139 ASN A C 1
ATOM 1115 O O . ASN A 1 139 ? 3.324 -15.168 -8.767 1.00 96.81 139 ASN A O 1
ATOM 1119 N N . GLY A 1 140 ? 5.224 -14.031 -9.171 1.00 97.69 140 GLY A N 1
ATOM 1120 C CA . GLY A 1 140 ? 4.621 -12.901 -9.868 1.00 97.69 140 GLY A CA 1
ATOM 1121 C C . GLY A 1 140 ? 3.901 -11.903 -8.961 1.00 97.69 140 GLY A C 1
ATOM 1122 O O . GLY A 1 140 ? 3.611 -12.166 -7.790 1.00 97.69 140 GLY A O 1
ATOM 1123 N N . THR A 1 141 ? 3.545 -10.781 -9.580 1.00 98.31 141 THR A N 1
ATOM 1124 C CA . THR A 1 141 ? 2.634 -9.771 -9.040 1.00 98.31 141 THR A CA 1
ATOM 1125 C C . THR A 1 141 ? 1.352 -9.740 -9.872 1.00 98.31 141 THR A C 1
ATOM 1127 O O . THR A 1 141 ? 1.364 -10.025 -11.074 1.00 98.31 141 THR A O 1
ATOM 1130 N N . PHE A 1 142 ? 0.233 -9.413 -9.238 1.00 98.25 142 PHE A N 1
ATOM 1131 C CA . PHE A 1 142 ? -1.069 -9.302 -9.879 1.00 98.25 142 PHE A CA 1
ATOM 1132 C C . PHE A 1 142 ? -1.691 -7.948 -9.549 1.00 98.25 142 PHE A C 1
ATOM 1134 O O . PHE A 1 142 ? -1.629 -7.504 -8.405 1.00 98.25 142 PHE A O 1
ATOM 1141 N N . LEU A 1 143 ? -2.298 -7.323 -10.551 1.00 98.19 143 LEU A N 1
ATOM 1142 C CA . LEU A 1 143 ? -3.054 -6.083 -10.447 1.00 98.19 143 LEU A CA 1
ATOM 1143 C C . LEU A 1 143 ? -4.502 -6.388 -10.830 1.00 98.19 143 LEU A C 1
ATOM 1145 O O . LEU A 1 143 ? -4.751 -6.921 -11.911 1.00 98.19 143 LEU A O 1
ATOM 1149 N N . ASN A 1 144 ? -5.452 -6.099 -9.941 1.00 97.00 144 ASN A N 1
ATOM 1150 C CA . ASN A 1 144 ? -6.881 -6.352 -10.146 1.00 97.00 144 ASN A CA 1
ATOM 1151 C C . ASN A 1 144 ? -7.159 -7.789 -10.633 1.00 97.00 144 ASN A C 1
ATOM 1153 O O . ASN A 1 144 ? -7.876 -8.018 -11.605 1.00 97.00 144 ASN A O 1
ATOM 1157 N N . HIS A 1 145 ? -6.551 -8.765 -9.946 1.00 94.31 145 HIS A N 1
ATOM 1158 C CA . HIS A 1 145 ? -6.610 -10.209 -10.227 1.00 94.31 145 HIS A CA 1
ATOM 1159 C C . HIS A 1 145 ? -5.916 -10.682 -11.516 1.00 94.31 145 HIS A C 1
ATOM 1161 O O . HIS A 1 145 ? -5.824 -11.889 -11.746 1.00 94.31 145 HIS A O 1
ATOM 1167 N N . GLN A 1 146 ? -5.360 -9.780 -12.325 1.00 97.25 146 GLN A N 1
ATOM 1168 C CA . GLN A 1 146 ? -4.620 -10.123 -13.538 1.00 97.25 146 GLN A CA 1
ATOM 1169 C C . GLN A 1 146 ? -3.118 -10.101 -13.274 1.00 97.25 146 GLN A C 1
ATOM 1171 O O . GLN A 1 146 ? -2.598 -9.185 -12.641 1.00 97.25 146 GLN A O 1
ATOM 1176 N N . ARG A 1 147 ? -2.396 -11.125 -13.741 1.00 97.31 147 ARG A N 1
ATOM 1177 C CA . ARG A 1 147 ? -0.937 -11.167 -13.593 1.00 97.31 147 ARG A CA 1
ATOM 1178 C C . ARG A 1 147 ? -0.318 -10.096 -14.483 1.00 97.31 147 ARG A C 1
ATOM 1180 O O . ARG A 1 147 ? -0.599 -10.073 -15.678 1.00 97.31 147 ARG A O 1
ATOM 1187 N N . ILE A 1 148 ? 0.530 -9.248 -13.913 1.00 97.75 148 ILE A N 1
ATOM 1188 C CA . ILE A 1 148 ? 1.228 -8.225 -14.695 1.00 97.75 148 ILE A CA 1
ATOM 1189 C C . ILE A 1 148 ? 2.469 -8.825 -15.370 1.00 97.75 148 ILE A C 1
ATOM 1191 O O . ILE A 1 148 ? 3.036 -9.791 -14.840 1.00 97.75 148 ILE A O 1
ATOM 1195 N N . PRO A 1 149 ? 2.915 -8.282 -16.515 1.00 96.69 149 PRO A N 1
ATOM 1196 C CA . PRO A 1 149 ? 4.173 -8.695 -17.120 1.00 96.69 149 PRO A CA 1
ATOM 1197 C C . PRO A 1 149 ? 5.345 -8.414 -16.173 1.00 96.69 149 PRO A C 1
ATOM 1199 O O . PRO A 1 149 ? 5.421 -7.355 -15.545 1.00 96.69 149 PRO A O 1
ATOM 1202 N N . SER A 1 150 ? 6.263 -9.373 -16.059 1.00 93.50 150 SER A N 1
ATOM 1203 C CA . SER A 1 150 ? 7.507 -9.154 -15.322 1.00 93.50 150 SER A CA 1
ATOM 1204 C C . SER A 1 150 ? 8.379 -8.140 -16.053 1.00 93.50 150 SER A C 1
ATOM 1206 O O . SER A 1 150 ? 8.391 -8.078 -17.276 1.00 93.50 150 SER A O 1
ATOM 1208 N N . GLU A 1 151 ? 9.118 -7.348 -15.283 1.00 94.19 151 GLU A N 1
ATOM 1209 C CA . GLU A 1 151 ? 10.060 -6.329 -15.746 1.00 94.19 151 GLU A CA 1
ATOM 1210 C C . GLU A 1 151 ? 9.465 -5.154 -16.538 1.00 94.19 151 GLU A C 1
ATOM 1212 O O . GLU A 1 151 ? 10.206 -4.220 -16.857 1.00 94.19 151 GLU A O 1
ATOM 1217 N N . GLU A 1 152 ? 8.150 -5.107 -16.736 1.00 96.25 152 GLU A N 1
ATOM 1218 C CA . GLU A 1 152 ? 7.437 -3.971 -17.320 1.00 96.25 152 GLU A CA 1
ATOM 1219 C C . GLU A 1 152 ? 6.774 -3.106 -16.244 1.00 96.25 152 GLU A C 1
ATOM 1221 O O . GLU A 1 152 ? 6.447 -3.562 -15.146 1.00 96.25 152 GLU A O 1
ATOM 1226 N N . LYS A 1 153 ? 6.604 -1.816 -16.547 1.00 96.62 153 LYS A N 1
ATOM 1227 C CA . LYS A 1 153 ? 5.936 -0.875 -15.645 1.00 96.62 153 LYS A CA 1
ATOM 1228 C C . LYS A 1 153 ? 4.446 -0.861 -15.953 1.00 96.62 153 LYS A C 1
ATOM 1230 O O . LYS A 1 153 ? 4.063 -0.561 -17.078 1.00 96.62 153 LYS A O 1
ATOM 1235 N N . VAL A 1 154 ? 3.628 -1.075 -14.933 1.00 97.88 154 VAL A N 1
ATOM 1236 C CA . VAL A 1 154 ? 2.182 -0.851 -14.989 1.00 97.88 154 VAL A CA 1
ATOM 1237 C C . VAL A 1 154 ? 1.833 0.395 -14.191 1.00 97.88 154 VAL A C 1
ATOM 1239 O O . VAL A 1 154 ? 2.389 0.626 -13.115 1.00 97.88 154 VAL A O 1
ATOM 1242 N N . GLN A 1 155 ? 0.947 1.228 -14.727 1.00 98.25 155 GLN A N 1
ATOM 1243 C CA . GLN A 1 155 ? 0.428 2.381 -14.001 1.00 98.25 155 GLN A CA 1
ATOM 1244 C C . GLN A 1 155 ? -0.510 1.901 -12.888 1.00 98.25 155 GLN A C 1
ATOM 1246 O O . GLN A 1 155 ? -1.312 1.000 -13.112 1.00 98.25 155 GLN A O 1
ATOM 1251 N N . LEU A 1 156 ? -0.417 2.519 -11.712 1.00 98.25 156 LEU A N 1
ATOM 1252 C CA . LEU A 1 156 ? -1.331 2.290 -10.599 1.00 98.25 156 LEU A CA 1
ATOM 1253 C C . LEU A 1 156 ? -2.336 3.431 -10.475 1.00 98.25 156 LEU A C 1
ATOM 1255 O O . LEU A 1 156 ? -2.013 4.605 -10.689 1.00 98.25 156 LEU A O 1
ATOM 1259 N N . GLN A 1 157 ? -3.540 3.079 -10.054 1.00 97.69 157 GLN A N 1
ATOM 1260 C CA . GLN A 1 157 ? -4.607 3.989 -9.685 1.00 97.69 157 GLN A CA 1
ATOM 1261 C C . GLN A 1 157 ? -5.042 3.724 -8.248 1.00 97.69 157 GLN A C 1
ATOM 1263 O O . GLN A 1 157 ? -4.981 2.608 -7.737 1.00 97.69 157 GLN A O 1
ATOM 1268 N N . SER A 1 158 ? -5.476 4.781 -7.569 1.00 97.81 158 SER A N 1
ATOM 1269 C CA . SER A 1 158 ? -6.032 4.637 -6.228 1.00 97.81 158 SER A CA 1
ATOM 1270 C C . SER A 1 158 ? -7.287 3.764 -6.274 1.00 97.81 158 SER A C 1
ATOM 1272 O O . SER A 1 158 ? -8.176 3.991 -7.091 1.00 97.81 158 SER A O 1
ATOM 1274 N N . GLY A 1 159 ? -7.345 2.768 -5.399 1.00 97.69 159 GLY A N 1
ATOM 1275 C CA . GLY A 1 159 ? -8.378 1.740 -5.351 1.00 97.69 159 GLY A CA 1
ATOM 1276 C C . GLY A 1 159 ? -7.935 0.392 -5.920 1.00 97.69 159 GLY A C 1
ATOM 1277 O O . GLY A 1 159 ? -8.590 -0.602 -5.605 1.00 97.69 159 GLY A O 1
ATOM 1278 N N . ASP A 1 160 ? -6.835 0.346 -6.682 1.00 98.38 160 ASP A N 1
ATOM 1279 C CA . ASP A 1 160 ? -6.310 -0.882 -7.282 1.00 98.38 160 ASP A CA 1
ATOM 1280 C C . ASP A 1 160 ? -5.987 -1.951 -6.238 1.00 98.38 160 ASP A C 1
ATOM 1282 O O . ASP A 1 160 ? -5.495 -1.665 -5.145 1.00 98.38 160 ASP A O 1
ATOM 1286 N N . ILE A 1 161 ? -6.199 -3.207 -6.615 1.00 98.12 161 ILE A N 1
ATOM 1287 C CA . ILE A 1 161 ? -5.852 -4.368 -5.803 1.00 98.12 161 ILE A CA 1
ATOM 1288 C C . ILE A 1 161 ? -4.524 -4.943 -6.290 1.00 98.12 161 ILE A C 1
ATOM 1290 O O . ILE A 1 161 ? -4.427 -5.459 -7.405 1.00 98.12 161 ILE A O 1
ATOM 1294 N N . LEU A 1 162 ? -3.497 -4.865 -5.448 1.00 97.81 162 LEU A N 1
ATOM 1295 C CA . LEU A 1 162 ? -2.174 -5.426 -5.699 1.00 97.81 162 LEU A CA 1
ATOM 1296 C C . LEU A 1 162 ? -1.976 -6.694 -4.878 1.00 97.81 162 LEU A C 1
ATOM 1298 O O . LEU A 1 162 ? -1.996 -6.657 -3.648 1.00 97.81 162 LEU A O 1
ATOM 1302 N N . ARG A 1 163 ? -1.703 -7.808 -5.558 1.00 96.94 163 ARG A N 1
ATOM 1303 C CA . ARG A 1 163 ? -1.368 -9.081 -4.919 1.00 96.94 163 ARG A CA 1
ATOM 1304 C C . ARG A 1 163 ? 0.054 -9.512 -5.254 1.00 96.94 163 ARG A C 1
ATOM 1306 O O . ARG A 1 163 ? 0.403 -9.686 -6.420 1.00 96.94 163 ARG A O 1
ATOM 1313 N N . PHE A 1 164 ? 0.857 -9.732 -4.219 1.00 95.88 164 PHE A N 1
ATOM 1314 C CA . PHE A 1 164 ? 2.231 -10.210 -4.312 1.00 95.88 164 PHE A CA 1
ATOM 1315 C C . PHE A 1 164 ? 2.302 -11.712 -4.054 1.00 95.88 164 PHE A C 1
ATOM 1317 O O . PHE A 1 164 ? 1.861 -12.227 -3.021 1.00 95.88 164 PHE A O 1
ATOM 1324 N N . GLY A 1 165 ? 2.916 -12.431 -4.987 1.00 92.44 165 GLY A N 1
ATOM 1325 C CA . GLY A 1 165 ? 3.013 -13.876 -4.928 1.00 92.44 165 GLY A CA 1
ATOM 1326 C C . GLY A 1 165 ? 1.647 -14.556 -4.852 1.00 92.44 165 GLY A C 1
ATOM 1327 O O . GLY A 1 165 ? 0.737 -14.237 -5.613 1.00 92.44 165 GLY A O 1
ATOM 1328 N N . LYS A 1 166 ? 1.505 -15.545 -3.963 1.00 86.50 166 LYS A N 1
ATOM 1329 C CA . LYS A 1 166 ? 0.327 -16.424 -3.966 1.00 86.50 166 LYS A CA 1
ATOM 1330 C C . LYS A 1 166 ? -0.915 -15.743 -3.391 1.00 86.50 166 LYS A C 1
ATOM 1332 O O . LYS A 1 166 ? -1.933 -15.696 -4.070 1.00 86.50 166 LYS A O 1
ATOM 1337 N N . THR A 1 167 ? -0.829 -15.201 -2.178 1.00 88.00 167 THR A N 1
ATOM 1338 C CA . THR A 1 167 ? -2.022 -14.828 -1.392 1.00 88.00 167 THR A CA 1
ATOM 1339 C C . THR A 1 167 ? -1.971 -13.436 -0.769 1.00 88.00 167 THR A C 1
ATOM 1341 O O . THR A 1 167 ? -2.969 -13.013 -0.196 1.00 88.00 167 THR A O 1
ATOM 1344 N N . LEU A 1 168 ? -0.838 -12.728 -0.824 1.00 91.75 168 LEU A N 1
ATOM 1345 C CA . LEU A 1 168 ? -0.692 -11.461 -0.109 1.00 91.75 168 LEU A CA 1
ATOM 1346 C C . LEU A 1 168 ? -1.256 -10.308 -0.935 1.00 91.75 168 LEU A C 1
ATOM 1348 O O . LEU A 1 168 ? -0.589 -9.820 -1.843 1.00 91.75 168 LEU A O 1
ATOM 1352 N N . GLU A 1 169 ? -2.467 -9.887 -0.609 1.00 93.06 169 GLU A N 1
ATOM 1353 C CA . GLU A 1 169 ? -3.209 -8.859 -1.331 1.00 93.06 169 GLU A CA 1
ATOM 1354 C C . GLU A 1 169 ? -3.388 -7.594 -0.494 1.00 93.06 169 GLU A C 1
ATOM 1356 O O . GLU A 1 169 ? -3.598 -7.679 0.715 1.00 93.06 169 GLU A O 1
ATOM 1361 N N . PHE A 1 170 ? -3.312 -6.439 -1.153 1.00 96.12 170 PHE A N 1
ATOM 1362 C CA . PHE A 1 170 ? -3.537 -5.121 -0.578 1.00 96.12 170 PHE A CA 1
ATOM 1363 C C . PHE A 1 170 ? -4.346 -4.253 -1.536 1.00 96.12 170 PHE A C 1
ATOM 1365 O O . PHE A 1 170 ? -4.194 -4.349 -2.754 1.00 96.12 170 PHE A O 1
ATOM 1372 N N . GLN A 1 171 ? -5.117 -3.324 -0.984 1.00 97.75 171 GLN A N 1
ATOM 1373 C CA . GLN A 1 171 ? -5.621 -2.188 -1.735 1.00 97.75 171 GLN A CA 1
ATOM 1374 C C . GLN A 1 171 ? -4.578 -1.064 -1.738 1.00 97.75 171 GLN A C 1
ATOM 1376 O O . GLN A 1 171 ? -4.085 -0.649 -0.686 1.00 97.75 171 GLN A O 1
ATOM 1381 N N . PHE A 1 172 ? -4.246 -0.567 -2.924 1.00 98.38 172 PHE A N 1
ATOM 1382 C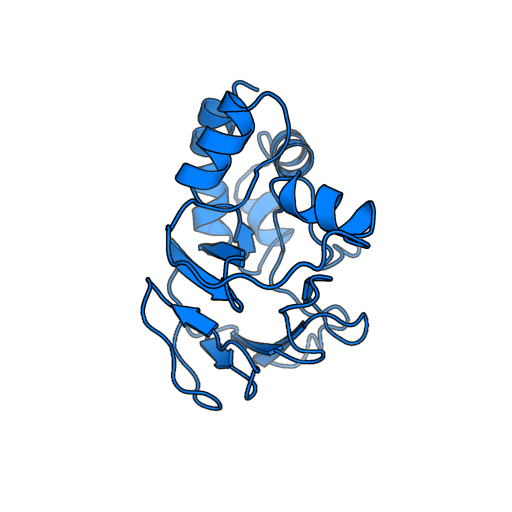 CA . PHE A 1 172 ? -3.401 0.600 -3.131 1.00 98.38 172 PHE A CA 1
ATOM 1383 C C . PHE A 1 172 ? -4.252 1.865 -3.072 1.00 98.38 172 PHE A C 1
ATOM 1385 O O . PHE A 1 172 ? -5.200 2.008 -3.839 1.00 98.38 172 PHE A O 1
ATOM 1392 N N . LEU A 1 173 ? -3.925 2.801 -2.186 1.00 98.06 173 LEU A N 1
ATOM 1393 C CA . LEU A 1 173 ? -4.664 4.055 -2.043 1.00 98.06 173 LEU A CA 1
ATOM 1394 C C . LEU A 1 173 ? -3.733 5.256 -2.066 1.00 98.06 173 LEU A C 1
ATOM 1396 O O . LEU A 1 173 ? -2.674 5.255 -1.439 1.00 98.06 173 LEU A O 1
ATOM 1400 N N . SER A 1 174 ? -4.169 6.326 -2.729 1.00 97.25 174 SER A N 1
ATOM 1401 C CA . SER A 1 174 ? -3.580 7.645 -2.519 1.00 97.25 174 SER A CA 1
ATOM 1402 C C . SER A 1 174 ? -3.763 8.071 -1.056 1.00 97.25 174 SER A C 1
ATOM 1404 O O . SER A 1 174 ? -4.694 7.632 -0.378 1.00 97.25 174 SER A O 1
ATOM 1406 N N . SER A 1 175 ? -2.900 8.960 -0.560 1.00 96.19 175 SER A N 1
ATOM 1407 C CA . SER A 1 175 ? -3.034 9.483 0.807 1.00 96.19 175 SER A CA 1
ATOM 1408 C C . SER A 1 175 ? -4.401 10.140 1.045 1.00 96.19 175 SER A C 1
ATOM 1410 O O . SER A 1 175 ? -5.049 9.906 2.066 1.00 96.19 175 SER A O 1
ATOM 1412 N N . LYS A 1 176 ? -4.893 10.890 0.052 1.00 96.88 176 LYS A N 1
ATOM 1413 C CA . LYS A 1 176 ? -6.204 11.543 0.100 1.00 96.88 176 LYS A CA 1
ATOM 1414 C C . LYS A 1 176 ? -7.351 10.533 0.185 1.00 96.88 176 LYS A C 1
ATOM 1416 O O . LYS A 1 176 ? -8.254 10.708 0.998 1.00 96.88 176 LYS A O 1
ATOM 1421 N N . ASP A 1 177 ? -7.313 9.471 -0.615 1.00 97.62 177 ASP A N 1
ATOM 1422 C CA . ASP A 1 177 ? -8.386 8.471 -0.610 1.00 97.62 177 ASP A CA 1
ATOM 1423 C C . ASP A 1 177 ? -8.352 7.606 0.649 1.00 97.62 177 ASP A C 1
ATOM 1425 O O . ASP A 1 177 ? -9.408 7.289 1.196 1.00 97.62 177 ASP A O 1
ATOM 1429 N N . LEU A 1 178 ? -7.157 7.289 1.165 1.00 97.25 178 LEU A N 1
ATOM 1430 C CA . LEU A 1 178 ? -7.030 6.652 2.473 1.00 97.25 178 LEU A CA 1
ATOM 1431 C C . LEU A 1 178 ? -7.659 7.523 3.563 1.00 97.25 178 LEU A C 1
ATOM 1433 O O . LEU A 1 178 ? -8.431 7.002 4.362 1.00 97.25 178 LEU A O 1
ATOM 1437 N N . TYR A 1 179 ? -7.381 8.833 3.573 1.00 97.00 179 TYR A N 1
ATOM 1438 C CA . TYR A 1 179 ? -7.967 9.760 4.543 1.00 97.00 179 TYR A CA 1
ATOM 1439 C C . TYR A 1 179 ? -9.499 9.711 4.533 1.00 97.00 179 TYR A C 1
ATOM 1441 O O . TYR A 1 179 ? -10.126 9.535 5.577 1.00 97.00 179 TYR A O 1
ATOM 1449 N N . HIS A 1 180 ? -10.110 9.800 3.348 1.00 96.19 180 HIS A N 1
ATOM 1450 C CA . HIS A 1 180 ? -11.566 9.722 3.208 1.00 96.19 180 HIS A CA 1
ATOM 1451 C C . HIS A 1 180 ? -12.138 8.351 3.596 1.00 96.19 180 HIS A C 1
ATOM 1453 O O . HIS A 1 180 ? -13.300 8.264 3.995 1.00 96.19 180 HIS A O 1
ATOM 1459 N N . LYS A 1 181 ? -11.327 7.290 3.533 1.00 95.25 181 LYS A N 1
ATOM 1460 C CA . LYS A 1 181 ? -11.703 5.939 3.961 1.00 95.25 181 LYS A CA 1
ATOM 1461 C C . LYS A 1 181 ? -11.524 5.676 5.453 1.00 95.25 181 LYS A C 1
ATOM 1463 O O . LYS A 1 181 ? -12.101 4.704 5.933 1.00 95.25 181 LYS A O 1
ATOM 1468 N N . LEU A 1 182 ? -10.809 6.514 6.212 1.00 94.50 182 LEU A N 1
ATOM 1469 C CA . LEU A 1 182 ? -10.539 6.248 7.635 1.00 94.50 182 LEU A CA 1
ATOM 1470 C C . LEU A 1 182 ? -11.826 6.018 8.442 1.00 94.50 182 LEU A C 1
ATOM 1472 O O . LEU A 1 182 ? -11.889 5.068 9.214 1.00 94.50 182 LEU A O 1
ATOM 1476 N N . SER A 1 183 ? -12.872 6.821 8.221 1.00 91.56 183 SER A N 1
ATOM 1477 C CA . SER A 1 183 ? -14.157 6.662 8.920 1.00 91.56 183 SER A CA 1
ATOM 1478 C C . SER A 1 183 ? -14.949 5.426 8.478 1.00 91.56 183 SER A C 1
ATOM 1480 O O . SER A 1 183 ? -15.704 4.872 9.272 1.00 91.56 183 SER A O 1
ATOM 1482 N N . GLU A 1 184 ? -14.814 4.989 7.220 1.00 93.00 184 GLU A N 1
ATOM 1483 C CA . GLU A 1 184 ? -15.406 3.724 6.753 1.00 93.00 184 GLU A CA 1
ATOM 1484 C C . GLU A 1 184 ? -14.706 2.544 7.436 1.00 93.00 184 GLU A C 1
ATOM 1486 O O . GLU A 1 184 ? -15.367 1.673 7.996 1.00 93.00 184 GLU A O 1
ATOM 1491 N N . ILE A 1 185 ? -13.371 2.552 7.438 1.00 92.06 185 ILE A N 1
ATOM 1492 C CA . ILE A 1 185 ? -12.550 1.506 8.050 1.00 92.06 185 ILE A CA 1
ATOM 1493 C C . ILE A 1 185 ? -12.797 1.438 9.562 1.00 92.06 185 ILE A C 1
ATOM 1495 O O . ILE A 1 185 ? -12.947 0.345 10.095 1.00 92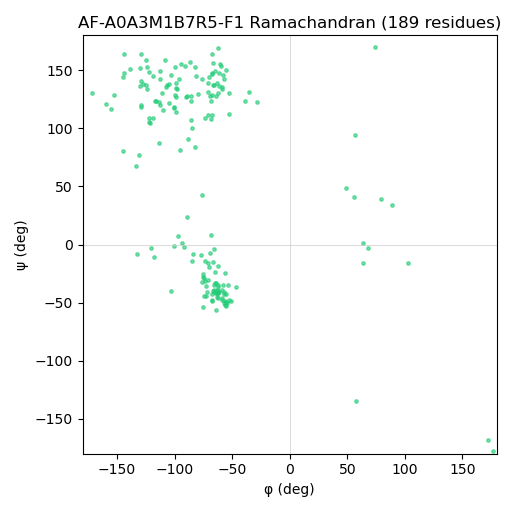.06 185 ILE A O 1
ATOM 1499 N N . GLN A 1 186 ? -12.904 2.586 10.237 1.00 90.88 186 GLN A N 1
ATOM 1500 C CA . GLN A 1 186 ? -13.252 2.654 11.657 1.00 90.88 186 GLN A CA 1
ATOM 1501 C C . GLN A 1 186 ? -14.558 1.904 11.952 1.00 90.88 186 GLN A C 1
ATOM 1503 O O . GLN A 1 186 ? -14.588 1.032 12.813 1.00 90.88 186 GLN A O 1
ATOM 1508 N N . LYS A 1 187 ? -15.621 2.190 11.188 1.00 90.94 187 LYS A N 1
ATOM 1509 C CA . LYS A 1 187 ? -16.921 1.520 11.343 1.00 90.94 187 LYS A CA 1
ATOM 1510 C C . LYS A 1 187 ? -16.842 0.020 11.080 1.00 90.94 187 LYS A C 1
ATOM 1512 O O . LYS A 1 187 ? -17.552 -0.738 11.725 1.00 90.94 187 LYS A O 1
ATOM 1517 N N . LEU A 1 188 ? -16.016 -0.406 10.122 1.00 88.88 188 LEU A N 1
ATOM 1518 C CA . LEU A 1 188 ? -15.812 -1.830 9.848 1.00 88.88 188 LEU A CA 1
ATOM 1519 C C . LEU A 1 188 ? -15.128 -2.539 11.014 1.00 88.88 188 LEU A C 1
ATOM 1521 O O . LEU A 1 188 ? -15.438 -3.698 11.255 1.00 88.88 188 LEU A O 1
ATOM 1525 N N . MET A 1 189 ? -14.215 -1.853 11.703 1.00 83.25 189 MET A N 1
ATOM 1526 C CA . MET A 1 189 ? -13.456 -2.394 12.829 1.00 83.25 189 MET A CA 1
ATOM 1527 C C . MET A 1 189 ? -14.182 -2.322 14.177 1.00 83.25 189 MET A C 1
ATOM 1529 O O . MET A 1 189 ? -13.684 -2.913 15.127 1.00 83.25 189 MET A O 1
ATOM 1533 N N . ASP A 1 190 ? -15.333 -1.648 14.245 1.00 82.00 190 ASP A N 1
ATOM 1534 C CA . ASP A 1 190 ? -16.121 -1.451 15.472 1.00 82.00 190 ASP A CA 1
ATOM 1535 C C . ASP A 1 190 ? -15.318 -0.787 16.615 1.00 82.00 190 ASP A C 1
ATOM 1537 O O . ASP A 1 190 ? -15.400 -1.184 17.777 1.00 82.00 190 ASP A O 1
ATOM 1541 N N . ILE A 1 191 ? -14.502 0.220 16.262 1.00 65.12 191 ILE A N 1
ATOM 1542 C CA . ILE A 1 191 ? -13.625 0.991 17.173 1.00 65.12 191 ILE A CA 1
ATOM 1543 C C . ILE A 1 191 ? -13.903 2.496 17.173 1.00 65.12 191 ILE A C 1
ATOM 1545 O O . ILE A 1 191 ? -14.412 3.042 16.166 1.00 65.12 191 ILE A O 1
#